Protein AF-A0A3D0EU61-F1 (afdb_monomer)

Radius of gyration: 17.61 Å; Cα contacts (8 Å, |Δi|>4): 370; chains: 1; bounding box: 43×47×41 Å

pLDDT: mean 90.61, std 9.92, range [40.59, 98.5]

Secondary structure (DSSP, 8-state):
-HHHHHHHHHHHHHHHHHHHHHHHTT-GGGTTTGGGGGT------SS-EEEEE--SHHHHHHHHHHHHHHHHH-TT-EEEEEESSHHHHHHGGG---TTEEEEEPPPSSHHHHHHHHHHH-EEEEEEESS---HHHHHHHHHTT--EEEEEE---HHHHHHHHHTHHHHHHHHTT-SEEEESSHHHHHHHHHTT--SEEE---GGG-PPPPTTTTT--

Solvent-accessible surface area (backbone atoms only — not comparable to full-atom values): 11458 Å² total; per-residue (Å²): 106,67,67,59,54,46,54,50,40,61,68,45,42,63,57,52,51,50,51,36,55,59,49,23,75,82,42,59,65,51,59,54,71,52,51,19,36,54,18,53,66,90,58,78,85,86,44,52,19,44,30,37,38,27,63,42,52,70,48,47,62,46,40,48,63,55,51,54,49,45,54,72,76,41,75,74,45,28,40,38,38,28,18,78,42,57,67,24,52,58,57,52,60,75,60,73,52,91,52,51,44,79,49,48,49,35,50,68,34,69,69,18,40,53,42,28,47,72,58,52,51,44,70,29,39,38,34,50,33,72,78,88,49,58,43,51,31,53,46,29,47,74,69,70,23,46,26,34,32,37,50,19,56,53,53,73,69,56,46,54,56,41,55,76,43,39,72,51,36,26,59,28,38,58,41,44,68,29,30,30,13,34,37,70,68,20,40,54,47,39,43,75,45,38,45,54,64,71,44,72,72,39,59,61,76,70,69,62,76,76,48,77,71,53,67,70,69,110

Nearest PDB structures (foldseek):
  2xci-assembly1_A  TM=8.259E-01  e=5.151E-10  Aquifex aeolicus
  1v4v-assembly1_B  TM=7.331E-01  e=7.190E-05  Thermus thermophilus
  7vyy-assembly1_A  TM=6.502E-01  e=1.937E-03  Streptomyces kasugaensis
  9c0q-assembly1_A  TM=4.855E-01  e=7.254E-04  Methanosarcina thermophila
  2z95-assembly1_D  TM=4.448E-01  e=1.845E-02  Aquifex aeolicus VF5

Sequence (218 aa):
MFFLYQILGWILLPIAILRVFVRSRTEPSYRNNLSERFGLLKSKKDKPVIWLHAVSVGEMLACQQLVEHLESRFKEFNILITCTTPGGRETAKQFTSPRVSVAYLPFDINLFISTFIRRTKPVCLLVMETEIWPTLYAKCSKYEVPIFMLNARLSEKSMRGYLKLKGLSQQTIGCVSGILAQTENDAARLRRIGGKDILVTGNLKFDRRATSKQLKLG

Structure (mmCIF, N/CA/C/O backbone):
data_AF-A0A3D0EU61-F1
#
_entry.id   AF-A0A3D0EU61-F1
#
loop_
_atom_site.group_PDB
_atom_site.id
_atom_site.type_symbol
_atom_site.label_atom_id
_atom_site.label_alt_id
_atom_site.label_comp_id
_atom_site.label_asym_id
_atom_site.label_entity_id
_atom_site.label_seq_id
_atom_site.pdbx_PDB_ins_code
_atom_site.Cartn_x
_atom_site.Cartn_y
_atom_site.Cartn_z
_atom_site.occupancy
_atom_site.B_iso_or_equiv
_atom_site.auth_seq_id
_atom_site.auth_comp_id
_atom_site.auth_asym_id
_atom_site.auth_atom_id
_atom_site.pdbx_PDB_model_num
ATOM 1 N N . MET A 1 1 ? 13.263 -15.984 -7.920 1.00 86.88 1 MET A N 1
ATOM 2 C CA . MET A 1 1 ? 13.135 -14.504 -7.991 1.00 86.88 1 MET A CA 1
ATOM 3 C C . MET A 1 1 ? 12.656 -13.890 -6.677 1.00 86.88 1 MET A C 1
ATOM 5 O O . MET A 1 1 ? 13.341 -13.011 -6.177 1.00 86.88 1 MET A O 1
ATOM 9 N N . PHE A 1 2 ? 11.556 -14.361 -6.073 1.00 91.62 2 PHE A N 1
ATOM 10 C CA . PHE A 1 2 ? 11.064 -13.823 -4.791 1.00 91.62 2 PHE A CA 1
ATOM 11 C C . PHE A 1 2 ? 12.091 -13.898 -3.640 1.00 91.62 2 PHE A C 1
ATOM 13 O O . PHE A 1 2 ? 12.248 -12.940 -2.892 1.00 91.62 2 PHE A O 1
ATOM 20 N N . PHE A 1 3 ? 12.853 -14.993 -3.530 1.00 93.94 3 PHE A N 1
ATOM 21 C CA . PHE A 1 3 ? 13.928 -15.113 -2.533 1.00 93.94 3 PHE A CA 1
ATOM 22 C C . PHE A 1 3 ? 15.029 -14.047 -2.702 1.00 93.94 3 PHE A C 1
ATOM 24 O O . PHE A 1 3 ? 15.398 -13.385 -1.738 1.00 93.94 3 PHE A O 1
ATOM 31 N N . LEU A 1 4 ? 15.489 -13.813 -3.938 1.00 94.56 4 LEU A N 1
ATOM 32 C CA . LEU A 1 4 ? 16.464 -12.757 -4.246 1.00 94.56 4 LEU A CA 1
ATOM 33 C C . LEU A 1 4 ? 15.912 -11.361 -3.933 1.00 94.56 4 LEU A C 1
ATOM 35 O O . LEU A 1 4 ? 16.633 -10.527 -3.395 1.00 94.56 4 LEU A O 1
ATOM 39 N N . TYR A 1 5 ? 14.624 -11.127 -4.212 1.00 95.06 5 TYR A N 1
ATOM 40 C CA . TYR A 1 5 ? 13.938 -9.894 -3.826 1.00 95.06 5 TYR A CA 1
ATOM 41 C C . TYR A 1 5 ? 13.996 -9.670 -2.302 1.00 95.06 5 TYR A C 1
ATOM 43 O O . TYR A 1 5 ? 14.296 -8.563 -1.863 1.00 95.06 5 TYR A O 1
ATOM 51 N N . GLN A 1 6 ? 13.797 -10.717 -1.487 1.00 96.31 6 GLN A N 1
ATOM 52 C CA . GLN A 1 6 ? 13.910 -10.614 -0.023 1.00 96.31 6 GLN A CA 1
ATOM 53 C C . GLN A 1 6 ? 15.338 -10.321 0.447 1.00 96.31 6 GLN A C 1
ATOM 55 O O . GLN A 1 6 ? 15.518 -9.488 1.333 1.00 96.31 6 GLN A O 1
ATOM 60 N N . ILE A 1 7 ? 16.347 -10.983 -0.132 1.00 96.56 7 ILE A N 1
ATOM 61 C CA . ILE A 1 7 ? 17.757 -10.705 0.188 1.00 96.56 7 ILE A CA 1
ATOM 62 C C . ILE A 1 7 ? 18.077 -9.241 -0.117 1.00 96.56 7 ILE A C 1
ATOM 64 O O . ILE A 1 7 ? 18.620 -8.539 0.734 1.00 96.56 7 ILE A O 1
ATOM 68 N N . LEU A 1 8 ? 17.680 -8.760 -1.298 1.00 96.19 8 LEU A N 1
ATOM 69 C CA . LEU A 1 8 ? 17.871 -7.366 -1.682 1.00 96.19 8 LEU A CA 1
ATOM 70 C C . LEU A 1 8 ? 17.161 -6.413 -0.711 1.00 96.19 8 LEU A C 1
ATOM 72 O O . LEU A 1 8 ? 17.742 -5.405 -0.322 1.00 96.19 8 LEU A O 1
ATOM 76 N N . GLY A 1 9 ? 15.947 -6.747 -0.267 1.00 95.44 9 GLY A N 1
ATOM 77 C CA . GLY A 1 9 ? 15.227 -5.984 0.753 1.00 95.44 9 GLY A CA 1
ATOM 78 C C . GLY A 1 9 ? 16.028 -5.820 2.048 1.00 95.44 9 GLY A C 1
ATOM 79 O O . GLY A 1 9 ? 16.149 -4.706 2.553 1.00 95.44 9 GLY A O 1
ATOM 80 N N . TRP A 1 10 ? 16.641 -6.896 2.551 1.00 96.94 10 TRP A N 1
ATOM 81 C CA . TRP A 1 10 ? 17.498 -6.841 3.741 1.00 96.94 10 TRP A CA 1
ATOM 82 C C . TRP A 1 10 ? 18.785 -6.041 3.525 1.00 96.94 10 TRP A C 1
ATOM 84 O O . TRP A 1 10 ? 19.165 -5.273 4.404 1.00 96.94 10 TRP A O 1
ATOM 94 N N . ILE A 1 11 ? 19.422 -6.161 2.357 1.00 97.25 11 ILE A N 1
ATOM 95 C CA . ILE A 1 11 ? 20.622 -5.381 2.007 1.00 97.25 11 ILE A CA 1
ATOM 96 C C . ILE A 1 11 ? 20.298 -3.883 1.910 1.00 97.25 11 ILE A C 1
ATOM 98 O O . ILE A 1 11 ? 21.080 -3.043 2.352 1.00 97.25 11 ILE A O 1
ATOM 102 N N . LEU A 1 12 ? 19.136 -3.528 1.355 1.00 96.25 12 LEU A N 1
ATOM 103 C CA . LEU A 1 12 ? 18.706 -2.137 1.196 1.00 96.25 12 LEU A CA 1
ATOM 104 C C . LEU A 1 12 ? 18.122 -1.530 2.479 1.00 96.25 12 LEU A C 1
ATOM 106 O O . LEU A 1 12 ? 18.009 -0.306 2.572 1.00 96.25 12 LEU A O 1
ATOM 110 N N . LEU A 1 13 ? 17.763 -2.342 3.476 1.00 96.00 13 LEU A N 1
ATOM 111 C CA . LEU A 1 13 ? 17.135 -1.872 4.710 1.00 96.00 13 LEU A CA 1
ATOM 112 C C . LEU A 1 13 ? 18.013 -0.873 5.496 1.00 96.00 13 LEU A C 1
ATOM 114 O O . LEU A 1 13 ? 17.496 0.198 5.824 1.00 96.00 13 LEU A O 1
ATOM 118 N N . PRO A 1 14 ? 19.317 -1.121 5.755 1.00 95.56 14 PRO A N 1
ATOM 119 C CA . PRO A 1 14 ? 20.193 -0.134 6.391 1.00 95.56 14 PRO A CA 1
ATOM 120 C C . PRO A 1 14 ? 20.247 1.196 5.633 1.00 95.56 14 PRO A C 1
ATOM 122 O O . PRO A 1 14 ? 20.203 2.259 6.247 1.00 95.56 14 PRO A O 1
ATOM 125 N N . ILE A 1 15 ? 20.268 1.148 4.296 1.00 95.38 15 ILE A N 1
ATOM 126 C CA . ILE A 1 15 ? 20.278 2.342 3.438 1.00 95.38 15 ILE A CA 1
ATOM 127 C C . ILE A 1 15 ? 18.953 3.102 3.569 1.00 95.38 15 ILE A C 1
ATOM 129 O O . ILE A 1 15 ? 18.947 4.328 3.694 1.00 95.38 15 ILE A O 1
ATOM 133 N N . ALA A 1 16 ? 17.821 2.395 3.575 1.00 92.81 16 ALA A N 1
ATOM 134 C CA . ALA A 1 16 ? 16.504 2.995 3.757 1.00 92.81 16 ALA A CA 1
ATOM 135 C C . ALA A 1 16 ? 16.373 3.669 5.133 1.00 92.81 16 ALA A C 1
ATOM 137 O O . ALA A 1 16 ? 15.898 4.802 5.221 1.00 92.81 16 ALA A O 1
ATOM 138 N N . ILE A 1 17 ? 16.847 3.008 6.193 1.00 93.00 17 ILE A N 1
ATOM 139 C CA . ILE A 1 17 ? 16.879 3.546 7.557 1.00 93.00 17 ILE A CA 1
ATOM 140 C C . ILE A 1 17 ? 17.781 4.784 7.623 1.00 93.00 17 ILE A C 1
ATOM 142 O O . ILE A 1 17 ? 17.351 5.829 8.111 1.00 93.00 17 ILE A O 1
ATOM 146 N N . LEU A 1 18 ? 18.996 4.711 7.071 1.00 93.38 18 LEU A N 1
ATOM 147 C CA . LEU A 1 18 ? 19.918 5.844 7.012 1.00 93.38 18 LEU A CA 1
ATOM 148 C C . LEU A 1 18 ? 19.287 7.031 6.279 1.00 93.38 18 LEU A C 1
ATOM 150 O O . LEU A 1 18 ? 19.341 8.156 6.767 1.00 93.38 18 LEU A O 1
ATOM 154 N N . ARG A 1 19 ? 18.623 6.792 5.144 1.00 91.44 19 ARG A N 1
ATOM 155 C CA . ARG A 1 19 ? 17.921 7.836 4.389 1.00 91.44 19 ARG A CA 1
ATOM 156 C C . ARG A 1 19 ? 16.821 8.500 5.214 1.00 91.44 19 ARG A C 1
ATOM 158 O O . ARG A 1 19 ? 16.688 9.721 5.148 1.00 91.44 19 ARG A O 1
ATOM 165 N N . VAL A 1 20 ? 16.053 7.727 5.984 1.00 89.12 20 VAL A N 1
ATOM 166 C CA . VAL A 1 20 ? 15.044 8.260 6.912 1.00 89.12 20 VAL A CA 1
ATOM 167 C C . VAL A 1 20 ? 15.703 9.144 7.973 1.00 89.12 20 VAL A C 1
ATOM 169 O O . VAL A 1 20 ? 15.242 10.262 8.188 1.00 89.12 20 VAL A O 1
ATOM 172 N N . PHE A 1 21 ? 16.811 8.708 8.578 1.00 90.50 21 PHE A N 1
ATOM 173 C CA . PHE A 1 21 ? 17.536 9.511 9.567 1.00 90.50 21 PHE A CA 1
ATOM 174 C C . PHE A 1 21 ? 18.134 10.791 8.974 1.00 90.50 21 PHE A C 1
ATOM 176 O O . PHE A 1 21 ? 17.975 11.862 9.557 1.00 90.50 21 PHE A O 1
ATOM 183 N N . VAL A 1 22 ? 18.759 10.718 7.797 1.00 91.00 22 VAL A N 1
ATOM 184 C CA . VAL A 1 22 ? 19.315 11.891 7.104 1.00 91.00 22 VAL A CA 1
ATOM 185 C C . VAL A 1 22 ? 18.208 12.889 6.771 1.00 91.00 22 VAL A C 1
ATOM 187 O O . VAL A 1 22 ? 18.337 14.067 7.091 1.00 91.00 22 VAL A O 1
ATOM 190 N N . ARG A 1 23 ? 17.084 12.427 6.205 1.00 88.81 23 ARG A N 1
ATOM 191 C CA . ARG A 1 23 ? 15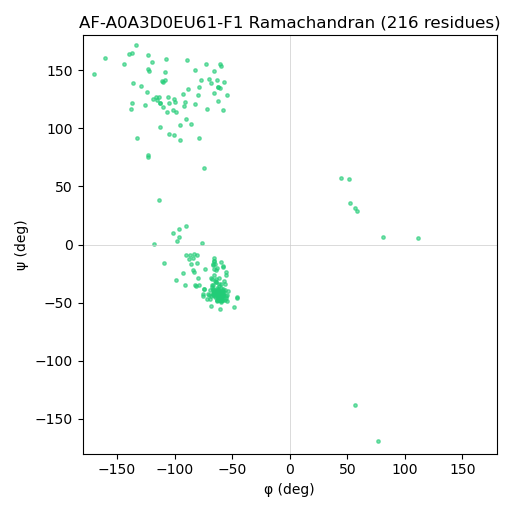.921 13.285 5.919 1.00 88.81 23 ARG A CA 1
ATOM 192 C C . ARG A 1 23 ? 15.295 13.858 7.186 1.00 88.81 23 ARG A C 1
ATOM 194 O O . ARG A 1 23 ? 14.850 14.999 7.169 1.00 88.81 23 ARG A O 1
ATOM 201 N N . SER A 1 24 ? 15.331 13.123 8.298 1.00 89.56 24 SER A N 1
ATOM 202 C CA . SER A 1 24 ? 14.799 13.605 9.576 1.00 89.56 24 SER A CA 1
ATOM 203 C C . SER A 1 24 ? 15.549 14.806 10.159 1.00 89.56 24 SER A C 1
ATOM 205 O O . SER A 1 24 ? 15.000 15.486 11.021 1.00 89.56 24 SER A O 1
ATOM 207 N N . ARG A 1 25 ? 16.771 15.095 9.677 1.00 89.06 25 ARG A N 1
ATOM 208 C CA . ARG A 1 25 ? 17.521 16.301 10.056 1.00 89.06 25 ARG A CA 1
ATOM 209 C C . ARG A 1 25 ? 16.869 17.579 9.531 1.00 89.06 25 ARG A C 1
ATOM 211 O O . ARG A 1 25 ? 16.922 18.591 10.214 1.00 89.06 25 ARG A O 1
ATOM 218 N N . THR A 1 26 ? 16.260 17.528 8.345 1.00 86.69 26 THR A N 1
ATOM 219 C CA . THR A 1 26 ? 15.565 18.678 7.742 1.00 86.69 26 THR A CA 1
ATOM 220 C C . THR A 1 26 ? 14.057 18.613 7.951 1.00 86.69 26 THR A C 1
ATOM 222 O O . THR A 1 26 ? 13.410 19.646 8.062 1.00 86.69 26 THR A O 1
ATOM 225 N N . GLU A 1 27 ? 13.482 17.411 8.023 1.00 86.12 27 GLU A N 1
ATOM 226 C CA . GLU A 1 27 ? 12.046 17.205 8.197 1.00 86.12 27 GLU A CA 1
ATOM 227 C C . GLU A 1 27 ? 11.783 16.163 9.307 1.00 86.12 27 GLU A C 1
ATOM 229 O O . GLU A 1 27 ? 11.725 14.957 9.041 1.00 86.12 27 GLU A O 1
ATOM 234 N N . PRO A 1 28 ? 11.620 16.595 10.575 1.00 86.12 28 PRO A N 1
ATOM 235 C CA . PRO A 1 28 ? 11.506 15.696 11.730 1.00 86.12 28 PRO A CA 1
ATOM 236 C C . PRO A 1 28 ? 10.352 14.682 11.658 1.00 86.12 28 PRO A C 1
ATOM 238 O O . PRO A 1 28 ? 10.381 13.662 12.346 1.00 86.12 28 PRO A O 1
ATOM 241 N N . SER A 1 29 ? 9.354 14.917 10.804 1.00 85.94 29 SER A N 1
ATOM 242 C CA . SER A 1 29 ? 8.238 14.002 10.533 1.00 85.94 29 SER A CA 1
ATOM 243 C C . SER A 1 29 ? 8.692 12.600 10.082 1.00 85.94 29 SER A C 1
ATOM 245 O O . SER A 1 29 ? 7.988 11.620 10.333 1.00 85.94 29 SER A O 1
ATOM 247 N N . TYR A 1 30 ? 9.882 12.480 9.474 1.00 83.12 30 TYR A N 1
ATOM 248 C CA . TYR A 1 30 ? 10.438 11.212 8.988 1.00 83.12 30 TYR A CA 1
ATOM 249 C C . TYR A 1 30 ? 10.783 10.220 10.102 1.00 83.12 30 TYR A C 1
ATOM 251 O O . TYR A 1 30 ? 10.632 9.014 9.901 1.00 83.12 30 TYR A O 1
ATOM 259 N N . ARG A 1 31 ? 11.249 10.702 11.263 1.00 84.25 31 ARG A N 1
ATOM 260 C CA . ARG A 1 31 ? 11.599 9.836 12.407 1.00 84.25 31 ARG A CA 1
ATOM 261 C C . ARG A 1 31 ? 10.398 9.513 13.297 1.00 84.25 31 ARG A C 1
ATOM 263 O O . ARG A 1 31 ? 10.451 8.565 14.078 1.00 84.25 31 ARG A O 1
ATOM 270 N N . ASN A 1 32 ? 9.311 10.270 13.171 1.00 87.12 32 ASN A N 1
ATOM 271 C CA . ASN A 1 32 ? 8.086 10.013 13.917 1.00 87.12 32 ASN A CA 1
ATOM 272 C C . ASN A 1 32 ? 7.440 8.714 13.422 1.00 87.12 32 ASN A C 1
ATOM 274 O O . ASN A 1 32 ? 7.376 8.463 12.220 1.00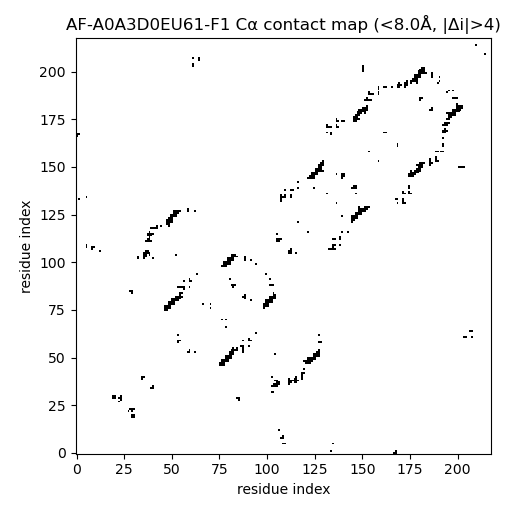 87.12 32 ASN A O 1
ATOM 278 N N . ASN A 1 33 ? 6.925 7.899 14.346 1.00 89.25 33 ASN A N 1
ATOM 279 C CA . ASN A 1 33 ? 6.232 6.642 14.035 1.00 89.25 33 ASN A CA 1
ATOM 280 C C . ASN A 1 33 ? 7.078 5.631 13.233 1.00 89.25 33 ASN A C 1
ATOM 282 O O . ASN A 1 33 ? 6.547 4.809 12.486 1.00 89.25 33 ASN A O 1
ATOM 286 N N . LEU A 1 34 ? 8.405 5.669 13.397 1.00 91.62 34 LEU A N 1
ATOM 287 C CA . LEU A 1 34 ? 9.335 4.784 12.694 1.00 91.62 34 LEU A CA 1
ATOM 288 C C . LEU A 1 34 ? 9.035 3.295 12.941 1.00 91.62 34 LEU A C 1
ATOM 290 O O . LEU A 1 34 ? 9.216 2.475 12.044 1.00 91.62 34 LEU A O 1
ATOM 294 N N . SER A 1 35 ? 8.513 2.954 14.124 1.00 94.56 35 SER A N 1
ATOM 295 C CA . SER A 1 35 ? 8.126 1.587 14.492 1.00 94.56 35 SER A CA 1
ATOM 296 C C . SER A 1 35 ? 7.112 0.974 13.517 1.00 94.56 35 SER A C 1
ATOM 298 O O . SER A 1 35 ? 7.179 -0.218 13.220 1.00 94.56 35 SER A O 1
ATOM 300 N N . GLU A 1 36 ? 6.212 1.781 12.952 1.00 95.19 36 GLU A N 1
ATOM 301 C CA . GLU A 1 36 ? 5.195 1.318 12.003 1.00 95.19 36 GLU A CA 1
ATOM 302 C C . GLU A 1 36 ? 5.827 0.772 10.716 1.00 95.19 36 GLU A C 1
ATOM 304 O O . GLU A 1 36 ? 5.347 -0.222 10.172 1.00 95.19 36 GLU A O 1
ATOM 309 N N . ARG A 1 37 ? 6.973 1.332 10.292 1.00 95.19 37 ARG A N 1
ATOM 310 C CA . ARG A 1 37 ? 7.742 0.851 9.128 1.00 95.19 37 ARG A CA 1
ATOM 311 C C . ARG A 1 37 ? 8.334 -0.549 9.336 1.00 95.19 37 ARG A C 1
ATOM 313 O O . ARG A 1 37 ? 8.721 -1.204 8.374 1.00 95.19 37 ARG A O 1
ATOM 320 N N . PHE A 1 38 ? 8.358 -1.033 10.574 1.00 96.56 38 PHE A N 1
ATOM 321 C CA . PHE A 1 38 ? 8.737 -2.400 10.939 1.00 96.56 38 PHE A CA 1
ATOM 322 C C . PHE A 1 38 ? 7.519 -3.293 11.233 1.00 96.56 38 PHE A C 1
ATOM 324 O O . PHE A 1 38 ? 7.655 -4.405 11.740 1.00 96.56 38 PHE A O 1
ATOM 331 N N . GLY A 1 39 ? 6.309 -2.815 10.929 1.00 95.31 39 GLY A N 1
ATOM 332 C CA . GLY A 1 39 ? 5.054 -3.501 11.228 1.00 95.31 39 GLY A CA 1
ATOM 333 C C . GLY A 1 39 ? 4.577 -3.329 12.669 1.00 95.31 39 GLY A C 1
ATOM 334 O O . GLY A 1 39 ? 3.604 -3.963 13.074 1.00 95.31 39 GLY A O 1
ATOM 335 N N . LEU A 1 40 ? 5.242 -2.485 13.464 1.00 94.19 40 LEU A N 1
ATOM 336 C CA . LEU A 1 40 ? 4.928 -2.272 14.873 1.00 94.19 40 LEU A CA 1
ATOM 337 C C . LEU A 1 40 ? 4.018 -1.052 15.030 1.00 94.19 40 LEU A C 1
ATOM 339 O O . LEU A 1 40 ? 4.479 0.072 15.236 1.00 94.19 40 LEU A O 1
ATOM 343 N N . LEU A 1 41 ? 2.712 -1.302 14.973 1.00 89.62 41 LEU A N 1
ATOM 344 C CA . LEU A 1 41 ? 1.677 -0.325 15.303 1.00 89.62 41 LEU A CA 1
ATOM 345 C C . LEU A 1 41 ? 0.799 -0.786 16.469 1.00 89.62 41 LEU A C 1
ATOM 347 O O . LEU A 1 41 ? 0.694 -1.987 16.754 1.00 89.62 41 LEU A O 1
ATOM 351 N N . LYS A 1 42 ? 0.180 0.191 17.137 1.00 80.12 42 LYS A N 1
ATOM 352 C CA . LYS A 1 42 ? -0.901 -0.021 18.103 1.00 80.12 42 LYS A CA 1
ATOM 353 C C . LYS A 1 42 ? -2.212 -0.084 17.316 1.00 80.12 42 LYS A C 1
ATOM 355 O O . LYS A 1 42 ? -2.688 0.938 16.840 1.00 80.12 42 LYS A O 1
ATOM 360 N N . SER A 1 43 ? -2.756 -1.284 17.135 1.00 71.69 43 SER A N 1
ATOM 361 C CA . SER A 1 43 ? -4.061 -1.468 16.493 1.00 71.69 43 SER A CA 1
ATOM 362 C C . SER A 1 43 ? -5.170 -1.388 17.543 1.00 71.69 43 SER A C 1
ATOM 364 O O . SER A 1 43 ? -5.053 -2.001 18.610 1.00 71.69 43 SER A O 1
ATOM 366 N N . LYS A 1 44 ? -6.236 -0.636 17.244 1.00 70.94 44 LYS A N 1
ATOM 367 C CA . LYS A 1 44 ? -7.494 -0.732 17.986 1.00 70.94 44 LYS A CA 1
ATOM 368 C C . LYS A 1 44 ? -8.141 -2.068 17.605 1.00 70.94 44 LYS A C 1
ATOM 370 O O . LYS A 1 44 ? -8.412 -2.308 16.433 1.00 70.94 44 LYS A O 1
ATOM 375 N N . LYS A 1 45 ? -8.299 -2.963 18.582 1.00 68.38 45 LYS A N 1
ATOM 376 C CA . LYS A 1 45 ? -8.809 -4.335 18.381 1.00 68.38 45 LYS A CA 1
ATOM 377 C C . LYS A 1 45 ? -10.334 -4.437 18.503 1.00 68.38 45 LYS A C 1
ATOM 379 O O . LYS A 1 45 ? -10.855 -5.523 18.722 1.00 68.38 45 LYS A O 1
ATOM 384 N N . ASP A 1 46 ? -11.032 -3.314 18.441 1.00 80.00 46 ASP A N 1
ATOM 385 C CA . ASP A 1 46 ? -12.468 -3.217 18.686 1.00 80.00 46 ASP A CA 1
ATOM 386 C C . ASP A 1 46 ? -13.311 -3.659 17.484 1.00 80.00 46 ASP A C 1
ATOM 388 O O . ASP A 1 46 ? -14.415 -4.161 17.678 1.00 80.00 46 ASP A O 1
ATOM 392 N N . LYS A 1 47 ? -12.798 -3.517 16.254 1.00 87.12 47 LYS A N 1
ATOM 393 C CA . LYS A 1 47 ? -13.500 -3.904 15.020 1.00 87.12 47 LYS A CA 1
ATOM 394 C C . LYS A 1 47 ? -12.550 -4.477 13.961 1.00 87.12 47 LYS A C 1
ATOM 396 O O . LYS A 1 47 ? -11.367 -4.124 13.964 1.00 87.12 47 LYS A O 1
ATOM 401 N N . PRO A 1 48 ? -13.045 -5.316 13.028 1.00 91.81 48 PRO A N 1
ATOM 402 C CA . PRO A 1 48 ? -12.278 -5.721 11.854 1.00 91.81 48 PRO A CA 1
ATOM 403 C C . PRO A 1 48 ? -11.881 -4.507 11.001 1.00 91.81 48 PRO A C 1
ATOM 405 O O . PRO A 1 48 ? -12.552 -3.472 11.018 1.00 91.81 48 PRO A O 1
ATOM 408 N N . VAL A 1 49 ? -10.779 -4.625 10.259 1.00 95.50 49 VAL A N 1
ATOM 409 C CA . VAL A 1 49 ? -10.138 -3.482 9.593 1.00 95.50 49 VAL A CA 1
ATOM 410 C C . VAL A 1 49 ? -10.194 -3.619 8.075 1.00 95.50 49 VAL A C 1
ATOM 412 O O . VAL A 1 49 ? -9.670 -4.580 7.519 1.00 95.50 49 VAL A O 1
ATOM 415 N N . ILE A 1 50 ? -10.754 -2.624 7.392 1.00 97.25 50 ILE A N 1
ATOM 416 C CA . ILE A 1 50 ? -10.535 -2.417 5.956 1.00 97.25 50 ILE A CA 1
ATOM 417 C C . ILE A 1 50 ? -9.216 -1.664 5.803 1.00 97.25 50 ILE A C 1
ATOM 419 O O . ILE A 1 50 ? -9.046 -0.571 6.348 1.00 97.25 50 ILE A O 1
ATOM 423 N N . TRP A 1 51 ? -8.261 -2.249 5.086 1.00 97.38 51 TRP A N 1
ATOM 424 C CA . TRP A 1 51 ? -6.952 -1.642 4.889 1.00 97.38 51 TRP A CA 1
ATOM 425 C C . TRP A 1 51 ? -6.885 -0.948 3.531 1.00 97.38 51 TRP A C 1
ATOM 427 O O . TRP A 1 51 ? -6.921 -1.606 2.503 1.00 97.38 51 TRP A O 1
ATOM 437 N N . LEU A 1 52 ? -6.752 0.376 3.525 1.00 96.75 52 LEU A N 1
ATOM 438 C CA . LEU A 1 52 ? -6.577 1.194 2.328 1.00 96.75 52 LEU A CA 1
ATOM 439 C C . LEU A 1 52 ? -5.129 1.681 2.215 1.00 96.75 52 LEU A C 1
ATOM 441 O O . LEU A 1 52 ? -4.596 2.294 3.136 1.00 96.75 52 LEU A O 1
ATOM 445 N N . HIS A 1 53 ? -4.483 1.441 1.082 1.00 96.56 53 HIS A N 1
ATOM 446 C CA . HIS A 1 53 ? -3.124 1.890 0.814 1.00 96.56 53 HIS A CA 1
ATOM 447 C C . HIS A 1 53 ? -3.098 2.953 -0.288 1.00 96.56 53 HIS A C 1
ATOM 449 O O . HIS A 1 53 ? -3.523 2.693 -1.412 1.00 96.56 53 HIS A O 1
ATOM 455 N N . ALA A 1 54 ? -2.560 4.132 0.042 1.00 92.56 54 ALA A N 1
ATOM 456 C CA . ALA A 1 54 ? -2.365 5.257 -0.868 1.00 92.56 54 ALA A CA 1
ATOM 457 C C . ALA A 1 54 ? -0.975 5.879 -0.646 1.00 92.56 54 ALA A C 1
ATOM 459 O O . ALA A 1 54 ? -0.622 6.296 0.462 1.00 92.56 54 ALA A O 1
ATOM 460 N N . VAL A 1 55 ? -0.163 5.925 -1.696 1.00 83.50 55 VAL A N 1
ATOM 461 C CA . VAL A 1 55 ? 1.259 6.291 -1.662 1.00 83.50 55 VAL A CA 1
ATOM 462 C C . VAL A 1 55 ? 1.470 7.786 -1.876 1.00 83.50 55 VAL A C 1
ATOM 464 O O . VAL A 1 55 ? 2.370 8.370 -1.260 1.00 83.50 55 VAL A O 1
ATOM 467 N N . SER A 1 56 ? 0.642 8.424 -2.705 1.00 80.56 56 SER A N 1
ATOM 468 C CA . SER A 1 56 ? 0.775 9.844 -3.043 1.00 80.56 56 SER A CA 1
ATOM 469 C C . SER A 1 56 ? -0.288 10.740 -2.397 1.00 80.56 56 SER A C 1
ATOM 471 O O . SER A 1 56 ? -1.372 10.297 -2.024 1.00 80.56 56 SER A O 1
ATOM 473 N N . VAL A 1 57 ? 0.003 12.045 -2.305 1.00 81.50 57 VAL A N 1
ATOM 474 C CA . VAL A 1 57 ? -0.978 13.070 -1.888 1.00 81.50 57 VAL A CA 1
ATOM 475 C C . VAL A 1 57 ? -2.204 13.051 -2.806 1.00 81.50 57 VAL A C 1
ATOM 477 O O . VAL A 1 57 ? -3.337 13.125 -2.340 1.00 81.50 57 VAL A O 1
ATOM 480 N N . GLY A 1 58 ? -1.988 12.899 -4.117 1.00 81.06 58 GLY A N 1
ATOM 481 C CA . GLY A 1 58 ? -3.069 12.830 -5.100 1.00 81.06 58 GLY A CA 1
ATOM 482 C C . GLY A 1 58 ? -3.976 11.612 -4.906 1.00 81.06 58 GLY A C 1
ATOM 483 O O . GLY A 1 58 ? -5.196 11.747 -4.994 1.00 81.06 58 GLY A O 1
ATOM 484 N N . GLU A 1 59 ? -3.401 10.446 -4.604 1.00 85.81 59 GLU A N 1
ATOM 485 C CA . GLU A 1 59 ? -4.162 9.241 -4.247 1.00 85.81 59 GLU A CA 1
ATOM 486 C C . GLU A 1 59 ? -4.904 9.410 -2.926 1.00 85.81 59 GLU A C 1
ATOM 488 O O . GLU A 1 59 ? -6.072 9.049 -2.843 1.00 85.81 59 GLU A O 1
ATOM 493 N N . MET A 1 60 ? -4.263 10.002 -1.916 1.00 87.44 60 MET A N 1
ATOM 494 C CA . MET A 1 60 ? -4.879 10.231 -0.610 1.00 87.44 60 MET A CA 1
ATOM 495 C C . MET A 1 60 ? -6.112 11.138 -0.715 1.00 87.44 60 MET A C 1
ATOM 497 O O . MET A 1 60 ? -7.141 10.871 -0.101 1.00 87.44 60 MET A O 1
ATOM 501 N N . LEU A 1 61 ? -6.042 12.179 -1.549 1.00 83.88 61 LEU A N 1
ATOM 502 C CA . LEU A 1 61 ? -7.192 13.031 -1.857 1.00 83.88 61 LEU A CA 1
ATOM 503 C C . LEU A 1 61 ? -8.278 12.276 -2.638 1.00 83.88 61 LEU A C 1
ATOM 505 O O . LEU A 1 61 ? -9.460 12.486 -2.393 1.00 83.88 61 LEU A O 1
ATOM 509 N N . ALA A 1 62 ? -7.903 11.398 -3.573 1.00 82.75 62 ALA A N 1
ATOM 510 C CA . ALA A 1 62 ? -8.868 10.566 -4.300 1.00 82.75 62 ALA A CA 1
ATOM 511 C C . ALA A 1 62 ? -9.549 9.527 -3.390 1.00 82.75 62 ALA A C 1
ATOM 513 O O . ALA A 1 62 ? -10.708 9.185 -3.601 1.00 82.75 62 ALA A O 1
ATOM 514 N N . CYS A 1 63 ? -8.861 9.069 -2.342 1.00 86.69 63 CYS A N 1
ATOM 515 C CA . CYS A 1 63 ? -9.426 8.169 -1.343 1.00 86.69 63 CYS A CA 1
ATOM 516 C C . CYS A 1 63 ? -10.526 8.810 -0.510 1.00 86.69 63 CYS A C 1
ATOM 518 O O . CYS A 1 63 ? -11.256 8.075 0.145 1.00 86.69 63 CYS A O 1
ATOM 520 N N . GLN A 1 64 ? -10.644 10.140 -0.472 1.00 87.12 64 GLN A N 1
ATOM 521 C CA . GLN A 1 64 ? -11.483 10.764 0.539 1.00 87.12 64 GLN A CA 1
ATOM 522 C C . GLN A 1 64 ? -12.946 10.352 0.440 1.00 87.12 64 GLN A C 1
ATOM 524 O O . GLN A 1 64 ? -13.536 9.899 1.418 1.00 87.12 64 GLN A O 1
ATOM 529 N N . GLN A 1 65 ? -13.495 10.408 -0.765 1.00 85.31 65 GLN A N 1
ATOM 530 C CA . GLN A 1 65 ? -14.864 9.977 -1.001 1.00 85.31 65 GLN A CA 1
ATOM 531 C C . GLN A 1 65 ? -15.019 8.474 -0.810 1.00 85.31 65 GLN A C 1
ATOM 533 O O . GLN A 1 65 ? -16.034 8.035 -0.282 1.00 85.31 65 GLN A O 1
ATOM 538 N N . LEU A 1 66 ? -14.019 7.679 -1.197 1.00 90.12 66 LEU A N 1
ATOM 539 C CA . LEU A 1 66 ? -14.040 6.241 -0.953 1.00 90.12 66 LEU A CA 1
ATOM 540 C C . LEU A 1 66 ? -14.136 5.946 0.549 1.00 90.12 66 LEU A C 1
ATOM 542 O O . LEU A 1 66 ? -14.962 5.134 0.950 1.00 90.12 66 LEU A O 1
ATOM 546 N N . VAL A 1 67 ? -13.347 6.631 1.379 1.00 92.56 67 VAL A N 1
ATOM 547 C CA . VAL A 1 67 ? -13.391 6.498 2.841 1.00 92.56 67 VAL A CA 1
ATOM 548 C C . VAL A 1 67 ? -14.777 6.874 3.366 1.00 92.56 67 VAL A C 1
ATOM 550 O O . VAL A 1 67 ? -15.364 6.080 4.089 1.00 92.56 67 VAL A O 1
ATOM 553 N N . GLU A 1 68 ? -15.352 8.002 2.941 1.00 91.00 68 GLU A N 1
ATOM 554 C CA . GLU A 1 68 ? -16.709 8.420 3.339 1.00 91.00 68 GLU A CA 1
ATOM 555 C C . GLU A 1 68 ? -17.787 7.380 2.957 1.00 91.00 68 GLU A C 1
ATOM 557 O O . GLU A 1 68 ? -18.675 7.055 3.754 1.00 91.00 68 GLU A O 1
ATOM 562 N N . HIS A 1 69 ? -17.697 6.794 1.758 1.00 91.25 69 HIS A N 1
ATOM 563 C CA . HIS A 1 69 ? -18.618 5.743 1.315 1.00 91.25 69 HIS A CA 1
ATOM 564 C C . HIS A 1 69 ? -18.432 4.447 2.109 1.00 91.25 69 HIS A C 1
ATOM 566 O O . HIS A 1 69 ? -19.419 3.863 2.556 1.00 91.25 69 HIS A O 1
ATOM 572 N N . LEU A 1 70 ? -17.189 4.018 2.343 1.00 93.62 70 LEU A N 1
ATOM 573 C CA . LEU A 1 70 ? -16.898 2.849 3.173 1.00 93.62 70 LEU A CA 1
ATOM 574 C C . LEU A 1 70 ? -17.437 3.049 4.591 1.00 93.62 70 LEU A C 1
ATOM 576 O O . LEU A 1 70 ? -18.117 2.183 5.130 1.00 93.62 70 LEU A O 1
ATOM 580 N N . GLU A 1 71 ? -17.207 4.220 5.171 1.00 92.88 71 GLU A N 1
ATOM 581 C CA . GLU A 1 71 ? -17.677 4.566 6.502 1.00 92.88 71 GLU A CA 1
ATOM 582 C C . GLU A 1 71 ? -19.202 4.539 6.633 1.00 92.88 71 GLU A C 1
ATOM 584 O O . GLU A 1 71 ? -19.710 4.077 7.661 1.00 92.88 71 GLU A O 1
ATOM 589 N N . SER A 1 72 ? -19.924 5.041 5.629 1.00 92.44 72 SER A N 1
ATOM 590 C CA . SER A 1 72 ? -21.391 5.077 5.638 1.00 92.44 72 SER A CA 1
ATOM 591 C C . SER A 1 72 ? -22.019 3.701 5.397 1.00 92.44 72 SER A C 1
ATOM 593 O O . SER A 1 72 ? -23.014 3.364 6.047 1.00 92.44 72 SER A O 1
ATOM 595 N N . ARG A 1 73 ? -21.427 2.894 4.506 1.00 94.88 73 ARG A N 1
ATOM 596 C CA . ARG A 1 73 ? -21.947 1.583 4.095 1.00 94.88 73 ARG A CA 1
ATOM 597 C C . ARG A 1 73 ? -21.586 0.455 5.060 1.00 94.88 73 ARG A C 1
ATOM 599 O O . ARG A 1 73 ? -22.400 -0.450 5.231 1.00 94.88 73 ARG A O 1
ATOM 606 N N . PHE A 1 74 ? -20.398 0.522 5.659 1.00 94.06 74 PHE A N 1
ATOM 607 C CA . PHE A 1 74 ? -19.769 -0.536 6.452 1.00 94.06 74 PHE A CA 1
ATOM 608 C C . PHE A 1 74 ? -19.455 -0.015 7.868 1.00 94.06 74 PHE A C 1
ATOM 610 O O . PHE A 1 74 ? -18.333 0.369 8.208 1.00 94.06 74 PHE A O 1
ATOM 617 N N . LYS A 1 75 ? -20.490 0.064 8.713 1.00 91.88 75 LYS A N 1
ATOM 618 C CA . LYS A 1 75 ? -20.430 0.671 10.062 1.00 91.88 75 LYS A CA 1
ATOM 619 C C . LYS A 1 75 ? -19.691 -0.194 11.094 1.00 91.88 75 LYS A C 1
ATOM 621 O O . LYS A 1 75 ? -19.211 0.292 12.127 1.00 91.88 75 LYS A O 1
ATOM 626 N N . GLU A 1 76 ? -19.603 -1.480 10.807 1.00 92.94 76 GLU A N 1
ATOM 627 C CA . GLU A 1 76 ? -18.998 -2.531 11.611 1.00 92.94 76 GLU A CA 1
ATOM 628 C C . GLU A 1 76 ? -17.476 -2.628 11.441 1.00 92.94 76 GLU A C 1
ATOM 630 O O . GLU A 1 76 ? -16.828 -3.304 12.235 1.00 92.94 76 GLU A O 1
ATOM 635 N N . PHE A 1 77 ? -16.891 -1.891 10.490 1.00 94.06 77 PHE A N 1
ATOM 636 C CA . PHE A 1 77 ? -15.452 -1.894 10.228 1.00 94.06 77 PHE A CA 1
ATOM 637 C C . PHE A 1 77 ? -14.768 -0.595 10.665 1.00 94.06 77 PHE A C 1
ATOM 639 O O . PHE A 1 77 ? -15.339 0.501 10.609 1.00 94.06 77 PHE A O 1
ATOM 646 N N . ASN A 1 78 ? -13.508 -0.737 11.072 1.00 95.12 78 ASN A N 1
ATOM 647 C CA . ASN A 1 78 ? -12.541 0.354 11.134 1.00 95.12 78 ASN A CA 1
ATOM 648 C C . ASN A 1 78 ? -11.802 0.463 9.795 1.00 95.12 78 ASN A C 1
ATOM 650 O O . ASN A 1 78 ? -11.704 -0.510 9.046 1.00 95.12 78 ASN A O 1
ATOM 654 N N . ILE A 1 79 ? -11.228 1.632 9.515 1.00 95.31 79 ILE A N 1
ATOM 655 C CA . ILE A 1 79 ? -10.426 1.864 8.312 1.00 95.31 79 ILE A CA 1
ATOM 656 C C . ILE A 1 79 ? -8.989 2.168 8.735 1.00 95.31 79 ILE A C 1
ATOM 658 O O . ILE A 1 79 ? -8.729 3.046 9.560 1.00 95.31 79 ILE A O 1
ATOM 662 N N . LEU A 1 80 ? -8.039 1.434 8.166 1.00 95.62 80 LEU A N 1
ATOM 663 C CA . LEU A 1 80 ? -6.614 1.699 8.316 1.00 95.62 80 LEU A CA 1
ATOM 664 C C . LEU A 1 80 ? -6.062 2.203 6.994 1.00 95.62 80 LEU A C 1
ATOM 666 O O . LEU A 1 80 ? -6.053 1.471 6.010 1.00 95.62 80 LEU A O 1
ATOM 670 N N . ILE A 1 81 ? -5.556 3.428 6.995 1.00 95.50 81 ILE A N 1
ATOM 671 C CA . ILE A 1 81 ? -4.929 4.043 5.834 1.00 95.50 81 ILE A CA 1
ATOM 672 C C . ILE A 1 81 ? -3.412 3.955 5.983 1.00 95.50 81 ILE A C 1
ATOM 674 O O . ILE A 1 81 ? -2.852 4.423 6.978 1.00 95.50 81 ILE A O 1
ATOM 678 N N . THR A 1 82 ? -2.727 3.379 4.995 1.00 95.75 82 THR A N 1
ATOM 679 C CA . THR A 1 82 ? -1.261 3.377 4.944 1.00 95.75 82 THR A CA 1
ATOM 680 C C . THR A 1 82 ? -0.707 4.235 3.822 1.00 95.75 82 THR A C 1
ATOM 682 O O . THR A 1 82 ? -1.189 4.197 2.692 1.00 95.75 82 THR A O 1
ATOM 685 N N . CYS A 1 83 ? 0.385 4.933 4.119 1.00 94.00 83 CYS A N 1
ATOM 686 C CA . CYS A 1 83 ? 1.186 5.692 3.157 1.00 94.00 83 CYS A CA 1
ATOM 687 C C . CYS A 1 83 ? 2.681 5.405 3.352 1.00 94.00 83 CYS A C 1
ATOM 689 O O . CYS A 1 83 ? 3.07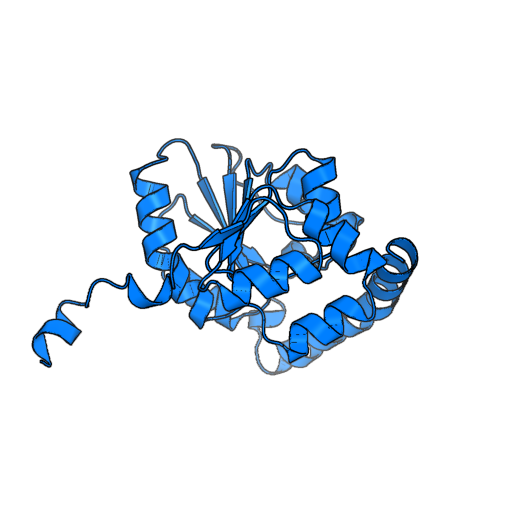9 4.752 4.316 1.00 94.00 83 CYS A O 1
ATOM 691 N N . THR A 1 84 ? 3.542 5.886 2.458 1.00 91.75 84 THR A N 1
ATOM 692 C CA . THR A 1 84 ? 5.001 5.674 2.568 1.00 91.75 84 THR A CA 1
ATOM 693 C C . THR A 1 84 ? 5.772 6.945 2.930 1.00 91.75 84 THR A C 1
ATOM 695 O O . THR A 1 84 ? 6.917 6.851 3.390 1.00 91.75 84 THR A O 1
ATOM 698 N N . THR A 1 85 ? 5.151 8.123 2.792 1.00 88.62 85 THR A N 1
ATOM 699 C CA . THR A 1 85 ? 5.791 9.441 2.936 1.00 88.62 85 THR A CA 1
ATOM 700 C C . THR A 1 85 ? 5.118 10.309 4.005 1.00 88.62 85 THR A C 1
ATOM 702 O O . THR A 1 85 ? 3.908 10.189 4.214 1.00 88.62 85 THR A O 1
ATOM 705 N N . PRO A 1 86 ? 5.860 11.217 4.667 1.00 88.81 86 PRO A N 1
ATOM 706 C CA . PRO A 1 86 ? 5.258 12.154 5.613 1.00 88.81 86 PRO A CA 1
ATOM 707 C C . PRO A 1 86 ? 4.193 13.063 5.001 1.00 88.81 86 PRO A C 1
ATOM 709 O O . PRO A 1 86 ? 3.165 13.273 5.630 1.00 88.81 86 PRO A O 1
ATOM 712 N N . GLY A 1 87 ? 4.375 13.528 3.758 1.00 88.69 87 GLY A N 1
ATOM 713 C CA . GLY A 1 87 ? 3.359 14.327 3.061 1.00 88.69 87 GLY A CA 1
ATOM 714 C C . GLY A 1 87 ? 2.046 13.566 2.837 1.00 88.69 87 GLY A C 1
ATOM 715 O O . GLY A 1 87 ? 0.965 14.127 3.021 1.00 88.69 87 GLY A O 1
ATOM 716 N N . GLY A 1 88 ? 2.121 12.266 2.523 1.00 89.12 88 GLY A N 1
ATOM 717 C CA . GLY A 1 88 ? 0.939 11.400 2.468 1.00 89.12 88 GLY A CA 1
ATOM 718 C C . GLY A 1 88 ? 0.254 11.272 3.831 1.00 89.12 88 GLY A C 1
ATOM 719 O O . GLY A 1 88 ? -0.967 11.382 3.917 1.00 89.12 88 GLY A O 1
ATOM 720 N N . ARG A 1 89 ? 1.035 11.121 4.910 1.00 91.00 89 ARG A N 1
ATOM 721 C CA . ARG A 1 89 ? 0.502 11.051 6.280 1.00 91.00 89 ARG A CA 1
ATOM 722 C C . ARG A 1 89 ? -0.146 12.358 6.723 1.00 91.00 89 ARG A C 1
ATOM 724 O O . ARG A 1 89 ? -1.190 12.322 7.363 1.00 91.00 89 ARG A O 1
ATOM 731 N N . GLU A 1 90 ? 0.466 13.489 6.395 1.00 90.56 90 GLU A N 1
ATOM 732 C CA . GLU A 1 90 ? -0.077 14.810 6.703 1.00 90.56 90 GLU A CA 1
ATOM 733 C C . GLU A 1 90 ? -1.416 15.014 5.997 1.00 90.56 90 GLU A C 1
ATOM 735 O O . GLU A 1 90 ? -2.398 15.381 6.632 1.00 90.56 90 GLU A O 1
ATOM 740 N N . THR A 1 91 ? -1.486 14.656 4.712 1.00 90.06 91 THR A N 1
ATOM 741 C CA . THR A 1 91 ? -2.736 14.697 3.938 1.00 90.06 91 THR A CA 1
ATOM 742 C C . THR A 1 91 ? -3.811 13.814 4.567 1.00 90.06 91 THR A C 1
ATOM 744 O O . THR A 1 91 ? -4.970 14.207 4.649 1.00 90.06 91 THR A O 1
ATOM 747 N N . ALA A 1 92 ? -3.437 12.644 5.088 1.00 89.31 92 ALA A N 1
ATOM 748 C CA . ALA A 1 92 ? -4.372 11.741 5.748 1.00 89.31 92 ALA A CA 1
ATOM 749 C C . ALA A 1 92 ? -4.965 12.300 7.061 1.00 89.31 92 ALA A C 1
ATOM 751 O O . ALA A 1 92 ? -5.951 11.755 7.547 1.00 89.31 92 ALA A O 1
ATOM 752 N N . LYS A 1 93 ? -4.446 13.402 7.627 1.00 86.00 93 LYS A N 1
ATOM 753 C CA . LYS A 1 93 ? -5.075 14.063 8.788 1.00 86.00 93 LYS A CA 1
ATOM 754 C C . LYS A 1 93 ? -6.435 14.686 8.475 1.00 86.00 93 LYS A C 1
ATOM 756 O O . LYS A 1 93 ? -7.191 14.963 9.399 1.00 86.00 93 LYS A O 1
ATOM 761 N N . GLN A 1 94 ? -6.763 14.881 7.197 1.00 86.56 94 GLN A N 1
ATOM 762 C CA . GLN A 1 94 ? -8.103 15.309 6.789 1.00 86.56 94 GLN A CA 1
ATOM 763 C C . GLN A 1 94 ? -9.185 14.271 7.143 1.00 86.56 94 GLN A C 1
ATOM 765 O O . GLN A 1 94 ? -10.360 14.615 7.234 1.00 86.56 94 GLN A O 1
ATOM 770 N N . PHE A 1 95 ? -8.797 13.010 7.372 1.00 88.75 95 PHE A N 1
ATOM 771 C CA . PHE A 1 95 ? -9.688 11.964 7.862 1.00 88.75 95 PHE A CA 1
ATOM 772 C C . PHE A 1 95 ? -9.886 12.102 9.370 1.00 88.75 95 PHE A C 1
ATOM 774 O O . PHE A 1 95 ? -9.123 11.561 10.167 1.00 88.75 95 PHE A O 1
ATOM 781 N N . THR A 1 96 ? -10.919 12.845 9.761 1.00 86.75 96 THR A N 1
ATOM 782 C CA . THR A 1 96 ? -11.203 13.175 11.168 1.00 86.75 96 THR A CA 1
ATOM 783 C C . THR A 1 96 ? -12.041 12.125 11.897 1.00 86.75 96 THR A C 1
ATOM 785 O O . THR A 1 96 ? -12.196 12.204 13.116 1.00 86.75 96 THR A O 1
ATOM 788 N N . SER A 1 97 ? -12.578 11.132 11.182 1.00 89.88 97 SER A N 1
ATOM 789 C CA . SER A 1 97 ? -13.397 10.087 11.790 1.00 89.88 97 SER A CA 1
ATOM 790 C C . SER A 1 97 ? -12.605 9.269 12.822 1.00 89.88 97 SER A C 1
ATOM 792 O O . SER A 1 97 ? -11.504 8.798 12.527 1.00 89.88 97 SER A O 1
ATOM 794 N N . PRO A 1 98 ? -13.178 8.984 14.008 1.00 89.12 98 PRO A N 1
ATOM 795 C CA . PRO A 1 98 ? -12.516 8.186 15.043 1.00 89.12 98 PRO A CA 1
ATOM 796 C C . PRO A 1 98 ? -12.279 6.717 14.646 1.00 89.12 98 PRO A C 1
ATOM 798 O O . PRO A 1 98 ? -11.513 6.017 15.327 1.00 89.12 98 PRO A O 1
ATOM 801 N N . ARG A 1 99 ? -12.935 6.250 13.570 1.00 91.06 99 ARG A N 1
ATOM 802 C CA . ARG A 1 99 ? -12.777 4.908 12.983 1.00 91.06 99 ARG A CA 1
ATOM 803 C C . ARG A 1 99 ? -11.650 4.822 11.961 1.00 91.06 99 ARG A C 1
ATOM 805 O O . ARG A 1 99 ? -11.272 3.714 11.579 1.00 91.06 99 ARG A O 1
ATOM 812 N N . VAL A 1 100 ? -11.124 5.962 11.518 1.00 93.25 100 VAL A N 1
ATOM 813 C CA . VAL A 1 100 ? -9.995 6.012 10.597 1.00 93.25 100 VAL A CA 1
ATOM 814 C C . VAL A 1 100 ? -8.708 6.122 11.403 1.00 93.25 100 VAL A C 1
ATOM 816 O O . VAL A 1 100 ? -8.557 6.951 12.298 1.00 93.25 100 VAL A O 1
ATOM 819 N N . SER A 1 101 ? -7.759 5.252 11.090 1.00 93.25 101 SER A N 1
ATOM 820 C CA . SER A 1 101 ? -6.405 5.287 11.631 1.00 93.25 101 SER A CA 1
ATOM 821 C C . SER A 1 101 ? -5.402 5.385 10.493 1.00 93.25 101 SER A C 1
ATOM 823 O O . SER A 1 101 ? -5.650 4.891 9.395 1.00 93.25 101 SER A O 1
ATOM 825 N N . VAL A 1 102 ? -4.267 6.032 10.749 1.00 93.62 102 VAL A N 1
ATOM 826 C CA . VAL A 1 102 ? -3.226 6.253 9.741 1.00 93.62 102 VAL A CA 1
ATOM 827 C C . VAL A 1 102 ? -1.907 5.685 10.239 1.00 93.62 102 VAL A C 1
ATOM 829 O O . VAL A 1 102 ? -1.485 5.990 11.356 1.00 93.62 102 VAL A O 1
ATOM 832 N N . ALA A 1 103 ? -1.237 4.909 9.391 1.00 94.44 103 ALA A N 1
ATOM 833 C CA . ALA A 1 103 ? 0.090 4.367 9.656 1.00 94.44 103 ALA A CA 1
ATOM 834 C C . ALA A 1 103 ? 1.002 4.470 8.424 1.00 94.44 103 ALA A C 1
ATOM 836 O O . ALA A 1 103 ? 0.558 4.683 7.296 1.00 94.44 103 ALA A O 1
ATOM 837 N N . TYR A 1 104 ? 2.303 4.298 8.617 1.00 95.00 104 TYR A N 1
ATOM 838 C CA . TYR A 1 104 ? 3.212 4.020 7.517 1.00 95.00 104 TYR A CA 1
ATOM 839 C C . TYR A 1 104 ? 3.097 2.558 7.086 1.00 95.00 104 TYR A C 1
ATOM 841 O O . TYR A 1 104 ? 2.973 1.659 7.920 1.00 95.00 104 TYR A O 1
ATOM 849 N N . LEU A 1 105 ? 3.180 2.318 5.777 1.00 96.00 105 LEU A N 1
ATOM 850 C CA . LEU A 1 105 ? 3.371 0.974 5.250 1.00 96.00 105 LEU A CA 1
ATOM 851 C C . LEU A 1 105 ? 4.721 0.426 5.761 1.00 96.00 105 LEU A C 1
ATOM 853 O O . LEU A 1 105 ? 5.722 1.156 5.717 1.00 96.00 105 LEU A O 1
ATOM 857 N N . PRO A 1 106 ? 4.781 -0.833 6.231 1.00 97.00 106 PRO A N 1
ATOM 858 C CA . PRO A 1 106 ? 6.047 -1.463 6.571 1.00 97.00 106 PRO A CA 1
ATOM 859 C C . PRO A 1 106 ? 6.975 -1.566 5.361 1.00 97.00 106 PRO A C 1
ATOM 861 O O . PRO A 1 106 ? 6.517 -1.634 4.222 1.00 97.00 106 PRO A O 1
ATOM 864 N N . PHE A 1 107 ? 8.284 -1.643 5.597 1.00 97.06 107 PHE A N 1
ATOM 865 C CA . PHE A 1 107 ? 9.204 -2.060 4.542 1.00 97.06 107 PHE A CA 1
ATOM 866 C C . PHE A 1 107 ? 8.792 -3.441 4.023 1.00 97.06 107 PHE A C 1
ATOM 868 O O . PHE A 1 107 ? 8.407 -4.309 4.814 1.00 97.06 107 PHE A O 1
ATOM 875 N N . ASP A 1 108 ? 8.881 -3.634 2.704 1.00 97.38 108 ASP A N 1
ATOM 876 C CA . ASP A 1 108 ? 8.396 -4.826 2.002 1.00 97.38 108 ASP A CA 1
ATOM 877 C C . ASP A 1 108 ? 9.321 -6.034 2.228 1.00 97.38 108 ASP A C 1
ATOM 879 O O . ASP A 1 108 ? 10.026 -6.513 1.346 1.00 97.38 108 ASP A O 1
ATOM 883 N N . ILE A 1 109 ? 9.359 -6.481 3.480 1.00 98.00 109 ILE A N 1
ATOM 884 C CA . ILE A 1 109 ? 10.176 -7.568 4.005 1.00 98.00 109 ILE A CA 1
ATOM 885 C C . ILE A 1 109 ? 9.250 -8.499 4.774 1.00 98.00 109 ILE A C 1
ATOM 887 O O . ILE A 1 109 ? 8.402 -8.064 5.563 1.00 98.00 109 ILE A O 1
ATOM 891 N N . ASN A 1 110 ? 9.438 -9.805 4.571 1.00 97.38 110 ASN A N 1
ATOM 892 C CA . ASN A 1 110 ? 8.577 -10.857 5.109 1.00 97.38 110 ASN A CA 1
ATOM 893 C C . ASN A 1 110 ? 8.221 -10.664 6.590 1.00 97.38 110 ASN A C 1
ATOM 895 O O . ASN A 1 110 ? 7.057 -10.833 6.961 1.00 97.38 110 ASN A O 1
ATOM 899 N N . LEU A 1 111 ? 9.210 -10.333 7.424 1.00 97.94 111 LEU A N 1
ATOM 900 C CA . LEU A 1 111 ? 9.047 -10.158 8.866 1.00 97.94 111 LEU A CA 1
ATOM 901 C C . LEU A 1 111 ? 8.097 -9.000 9.205 1.00 97.94 111 LEU A C 1
ATOM 903 O O . LEU A 1 111 ? 7.179 -9.170 10.012 1.00 97.94 111 LEU A O 1
ATOM 907 N N . PHE A 1 112 ? 8.293 -7.844 8.575 1.00 98.19 112 PHE A N 1
ATOM 908 C CA . PHE A 1 112 ? 7.586 -6.611 8.916 1.00 98.19 112 PHE A CA 1
ATOM 909 C C . PHE A 1 112 ? 6.149 -6.631 8.405 1.00 98.19 112 PHE A C 1
ATOM 911 O O . PHE A 1 112 ? 5.224 -6.373 9.172 1.00 98.19 112 PHE A O 1
ATOM 918 N N . ILE A 1 113 ? 5.943 -7.065 7.160 1.00 98.19 113 ILE A N 1
ATOM 919 C CA . ILE A 1 113 ? 4.604 -7.222 6.579 1.00 98.19 113 ILE A CA 1
ATOM 920 C C . ILE A 1 113 ? 3.792 -8.270 7.350 1.00 98.19 113 ILE A C 1
ATOM 922 O O . ILE A 1 113 ? 2.641 -8.028 7.702 1.00 98.19 113 ILE A O 1
ATOM 926 N N . SER A 1 114 ? 4.392 -9.419 7.690 1.00 97.88 114 SER A N 1
ATOM 927 C CA . SER A 1 114 ? 3.690 -10.444 8.479 1.00 97.88 114 SER A CA 1
ATOM 928 C C . SER A 1 114 ? 3.301 -9.933 9.866 1.00 97.88 114 SER A C 1
ATOM 930 O O . SER A 1 114 ? 2.226 -10.248 10.370 1.00 97.88 114 SER A O 1
ATOM 932 N N . THR A 1 115 ? 4.181 -9.156 10.500 1.00 97.19 115 THR A N 1
ATOM 933 C CA . THR A 1 115 ? 3.907 -8.557 11.811 1.00 97.19 115 THR A CA 1
ATOM 934 C C . THR A 1 115 ? 2.782 -7.537 11.724 1.00 97.19 115 THR A C 1
ATOM 936 O O . THR A 1 115 ? 1.902 -7.542 12.583 1.00 97.19 115 THR A O 1
ATOM 939 N N . PHE A 1 116 ? 2.767 -6.730 10.663 1.00 97.25 116 PHE A N 1
ATOM 940 C CA . PHE A 1 116 ? 1.709 -5.767 10.399 1.00 97.25 116 PHE A C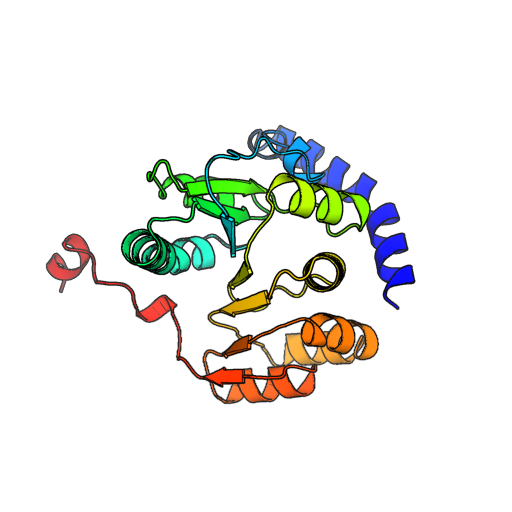A 1
ATOM 941 C C . PHE A 1 116 ? 0.353 -6.458 10.235 1.00 97.25 116 PHE A C 1
ATOM 943 O O . PHE A 1 116 ? -0.547 -6.185 11.023 1.00 97.25 116 PHE A O 1
ATOM 950 N N . ILE A 1 117 ? 0.238 -7.426 9.316 1.00 96.81 117 ILE A N 1
ATOM 951 C CA . ILE A 1 117 ? -1.017 -8.153 9.050 1.00 96.81 117 ILE A CA 1
ATOM 952 C C . ILE A 1 117 ? -1.543 -8.838 10.317 1.00 96.81 117 ILE A C 1
ATOM 954 O O . ILE A 1 117 ? -2.723 -8.725 10.632 1.00 96.81 117 ILE A O 1
ATOM 958 N N . ARG A 1 118 ? -0.683 -9.494 11.109 1.00 94.94 118 ARG A N 1
ATOM 959 C CA . ARG A 1 118 ? -1.114 -10.136 12.367 1.00 94.94 118 ARG A CA 1
ATOM 960 C C . ARG A 1 118 ? -1.618 -9.148 13.417 1.00 94.94 118 ARG A C 1
ATOM 962 O O . ARG A 1 118 ? -2.451 -9.513 14.246 1.00 94.94 118 ARG A O 1
ATOM 969 N N . ARG A 1 119 ? -1.080 -7.926 13.431 1.00 94.12 119 ARG A N 1
ATOM 970 C CA . ARG A 1 119 ? -1.474 -6.882 14.385 1.00 94.12 119 ARG A CA 1
ATOM 971 C C . ARG A 1 119 ? -2.745 -6.166 13.964 1.00 94.12 119 ARG A C 1
ATOM 973 O O . ARG A 1 119 ? -3.517 -5.805 14.843 1.00 94.12 119 ARG A O 1
ATOM 980 N N . THR A 1 120 ? -2.942 -5.955 12.666 1.00 94.06 120 THR A N 1
ATOM 981 C CA . THR A 1 120 ? -4.081 -5.201 12.129 1.00 94.06 120 THR A CA 1
ATOM 982 C C . THR A 1 120 ? -5.264 -6.082 11.771 1.00 94.06 120 THR A C 1
ATOM 984 O O . THR A 1 120 ? -6.383 -5.589 11.797 1.00 94.06 120 THR A O 1
ATOM 987 N N . LYS A 1 121 ? -5.025 -7.369 11.481 1.00 93.81 121 LYS A N 1
ATOM 988 C CA . LYS A 1 121 ? -6.030 -8.362 11.077 1.00 93.81 121 LYS A CA 1
ATOM 989 C C . LYS A 1 121 ? -7.002 -7.800 10.025 1.00 93.81 121 LYS A C 1
ATOM 991 O O . LYS A 1 121 ? -8.205 -7.728 10.283 1.00 93.81 121 LYS A O 1
ATOM 996 N N . PRO A 1 122 ? -6.482 -7.327 8.878 1.00 96.50 122 PRO A N 1
ATOM 997 C CA . PRO A 1 122 ? -7.314 -6.694 7.876 1.00 96.50 122 PRO A CA 1
ATOM 998 C C . PRO A 1 122 ? -8.217 -7.735 7.211 1.00 96.50 122 PRO A C 1
ATOM 1000 O O . PRO A 1 122 ? -7.785 -8.858 6.966 1.00 96.50 122 PRO A O 1
ATOM 1003 N N . VAL A 1 123 ? -9.452 -7.351 6.898 1.00 97.31 123 VAL A N 1
ATOM 1004 C CA . VAL A 1 123 ? -10.397 -8.214 6.166 1.00 97.31 123 VAL A CA 1
ATOM 1005 C C . VAL A 1 123 ? -10.198 -8.144 4.657 1.00 97.31 123 VAL A C 1
ATOM 1007 O O . VAL A 1 123 ? -10.583 -9.056 3.940 1.00 97.31 123 VAL A O 1
ATOM 1010 N N . CYS A 1 124 ? -9.591 -7.063 4.174 1.00 98.19 124 CYS A N 1
ATOM 1011 C CA . CYS A 1 124 ? -9.158 -6.890 2.796 1.00 98.19 124 CYS A CA 1
ATOM 1012 C C . CYS A 1 124 ? -8.095 -5.789 2.725 1.00 98.19 124 CYS A C 1
ATOM 1014 O O . CYS A 1 124 ? -7.987 -4.953 3.630 1.00 98.19 124 CYS A O 1
ATOM 1016 N N . LEU A 1 125 ? -7.326 -5.791 1.638 1.00 98.50 125 LEU A N 1
ATOM 1017 C CA . LEU A 1 125 ? -6.413 -4.723 1.253 1.00 98.50 125 LEU A CA 1
ATOM 1018 C C . LEU A 1 125 ? -6.926 -4.059 -0.030 1.00 98.50 125 LEU A C 1
ATOM 1020 O O . LEU A 1 125 ? -7.048 -4.704 -1.066 1.00 98.50 125 LEU A O 1
ATOM 1024 N N . LEU A 1 126 ? -7.173 -2.758 0.033 1.00 97.56 126 LEU A N 1
ATOM 1025 C CA . LEU A 1 126 ? -7.493 -1.885 -1.086 1.00 97.56 126 LEU A CA 1
ATOM 1026 C C . LEU A 1 126 ? -6.229 -1.105 -1.464 1.00 97.56 126 LEU A C 1
ATOM 1028 O O . LEU A 1 126 ? -5.725 -0.322 -0.663 1.00 97.56 126 LEU A O 1
ATOM 1032 N N . VAL A 1 127 ? -5.700 -1.312 -2.666 1.00 96.69 127 VAL A N 1
ATOM 1033 C CA . VAL A 1 127 ? -4.500 -0.625 -3.166 1.00 96.69 127 VAL A CA 1
ATOM 1034 C C . VAL A 1 127 ? -4.917 0.427 -4.179 1.00 96.69 127 VAL A C 1
ATOM 1036 O O . VAL A 1 127 ? -5.526 0.091 -5.189 1.00 96.69 127 VAL A O 1
ATOM 1039 N N . MET A 1 128 ? -4.577 1.689 -3.937 1.00 93.25 128 MET A N 1
ATOM 1040 C CA . MET A 1 128 ? -4.826 2.755 -4.902 1.00 93.25 128 MET A CA 1
ATOM 1041 C C . MET A 1 128 ? -3.795 2.763 -6.025 1.00 93.25 128 MET A C 1
ATOM 1043 O O . MET A 1 128 ? -2.592 2.701 -5.784 1.00 93.25 128 MET A O 1
ATOM 1047 N N . GLU A 1 129 ? -4.285 2.916 -7.254 1.00 89.12 129 GLU A N 1
ATOM 1048 C CA . GLU A 1 129 ? -3.494 2.873 -8.481 1.00 89.12 129 GLU A CA 1
ATOM 1049 C C . GLU A 1 129 ? -2.716 1.545 -8.626 1.00 89.12 129 GLU A C 1
ATOM 1051 O O . GLU A 1 129 ? -3.277 0.468 -8.419 1.00 89.12 129 GLU A O 1
ATOM 1056 N N . THR A 1 130 ? -1.452 1.589 -9.061 1.00 83.88 130 THR A N 1
ATOM 1057 C CA . THR A 1 130 ? -0.665 0.391 -9.398 1.00 83.88 130 THR A CA 1
ATOM 1058 C C . THR A 1 130 ? 0.622 0.345 -8.589 1.00 83.88 130 THR A C 1
ATOM 1060 O O . THR A 1 130 ? 1.715 0.588 -9.101 1.00 83.88 130 THR A O 1
ATOM 1063 N N . GLU A 1 131 ? 0.471 -0.007 -7.317 1.00 87.12 131 GLU A N 1
ATOM 1064 C CA . GLU A 1 131 ? 1.561 -0.192 -6.359 1.00 87.12 131 GLU A CA 1
ATOM 1065 C C . GLU A 1 131 ? 1.787 -1.689 -6.110 1.00 87.12 131 GLU A C 1
ATOM 1067 O O . GLU A 1 131 ? 1.099 -2.328 -5.308 1.00 87.12 131 GLU A O 1
ATOM 1072 N N . ILE A 1 132 ? 2.735 -2.269 -6.851 1.00 90.62 132 ILE A N 1
ATOM 1073 C CA . ILE A 1 132 ? 3.005 -3.712 -6.866 1.00 90.62 132 ILE A CA 1
ATOM 1074 C C . ILE A 1 132 ? 4.143 -4.027 -5.892 1.00 90.62 132 ILE A C 1
ATOM 1076 O O . ILE A 1 132 ? 5.318 -3.837 -6.205 1.00 90.62 132 ILE A O 1
ATOM 1080 N N . TRP A 1 133 ? 3.776 -4.552 -4.723 1.00 95.00 133 TRP A N 1
ATOM 1081 C CA . TRP A 1 133 ? 4.686 -4.877 -3.622 1.00 95.00 133 TRP A CA 1
ATOM 1082 C C . TRP A 1 133 ? 4.743 -6.401 -3.417 1.00 95.00 133 TRP A C 1
ATOM 1084 O O . TRP A 1 133 ? 3.809 -6.980 -2.854 1.00 95.00 133 TRP A O 1
ATOM 1094 N N . PRO A 1 134 ? 5.799 -7.087 -3.900 1.00 96.56 134 PRO A N 1
ATOM 1095 C CA . PRO A 1 134 ? 5.847 -8.546 -3.922 1.00 96.56 134 PRO A CA 1
ATOM 1096 C C . PRO A 1 134 ? 5.611 -9.214 -2.571 1.00 96.56 134 PRO A C 1
ATOM 1098 O O . PRO A 1 134 ? 4.885 -10.206 -2.497 1.00 96.56 134 PRO A O 1
ATOM 1101 N N . THR A 1 135 ? 6.213 -8.699 -1.498 1.00 98.06 135 THR A N 1
ATOM 1102 C CA . THR A 1 135 ? 6.075 -9.289 -0.159 1.00 98.06 135 THR A CA 1
ATOM 1103 C C . THR A 1 135 ? 4.694 -9.036 0.397 1.00 98.06 135 THR A C 1
ATOM 1105 O O . THR A 1 135 ? 4.072 -9.972 0.892 1.00 98.06 135 THR A O 1
ATOM 1108 N N . LEU A 1 136 ? 4.214 -7.795 0.309 1.00 98.12 136 LEU A N 1
ATOM 1109 C CA . LEU A 1 136 ? 2.873 -7.403 0.714 1.00 98.12 136 LEU A CA 1
ATOM 1110 C C . LEU A 1 136 ? 1.828 -8.355 0.137 1.00 98.12 136 LEU A C 1
ATOM 1112 O O . LEU A 1 136 ? 1.076 -8.967 0.891 1.00 98.12 136 LEU A O 1
ATOM 1116 N N . TYR A 1 137 ? 1.851 -8.559 -1.177 1.00 98.06 137 TYR A N 1
ATOM 1117 C CA . TYR A 1 137 ? 0.839 -9.347 -1.872 1.00 98.06 137 TYR A CA 1
ATOM 1118 C C . TYR A 1 137 ? 0.965 -10.835 -1.533 1.00 98.06 137 TYR A C 1
ATOM 1120 O O . TYR A 1 137 ? -0.026 -11.482 -1.195 1.00 98.06 137 TYR A O 1
ATOM 1128 N N . ALA A 1 138 ? 2.193 -11.365 -1.515 1.00 98.12 138 ALA A N 1
ATOM 1129 C CA . ALA A 1 138 ? 2.439 -12.750 -1.126 1.00 98.12 138 ALA A CA 1
ATOM 1130 C C . ALA A 1 138 ? 2.009 -13.033 0.324 1.00 98.12 138 ALA A C 1
ATOM 1132 O O . ALA A 1 138 ? 1.521 -14.121 0.630 1.00 98.12 138 ALA A O 1
ATOM 1133 N N . LYS A 1 139 ? 2.181 -12.071 1.241 1.00 98.38 139 LYS A N 1
ATOM 1134 C CA . LYS A 1 139 ? 1.726 -12.218 2.628 1.00 98.38 139 LYS A CA 1
ATOM 1135 C C . LYS A 1 139 ? 0.225 -12.061 2.760 1.00 98.38 139 LYS A C 1
ATOM 1137 O O . LYS A 1 139 ? -0.355 -12.878 3.457 1.00 98.38 139 LYS A O 1
ATOM 1142 N N . CYS A 1 140 ? -0.397 -11.095 2.094 1.00 98.38 140 CYS A N 1
ATOM 1143 C CA . CYS A 1 140 ?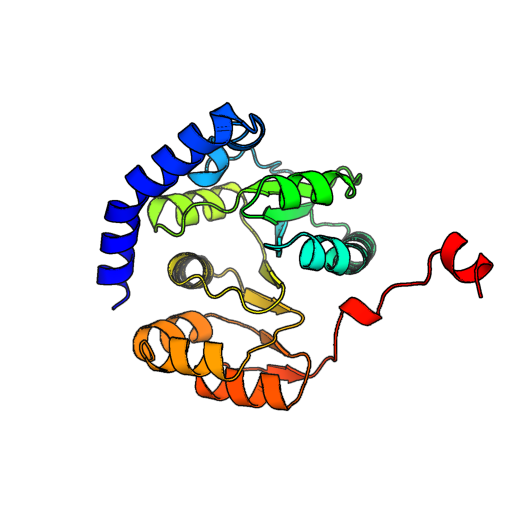 -1.853 -10.989 2.057 1.00 98.38 140 CYS A CA 1
ATOM 1144 C C . CYS A 1 140 ? -2.481 -12.301 1.573 1.00 98.38 140 CYS A C 1
ATOM 1146 O O . CYS A 1 140 ? -3.294 -12.863 2.294 1.00 98.38 140 CYS A O 1
ATOM 1148 N N . SER A 1 141 ? -1.991 -12.874 0.469 1.00 97.31 141 SER A N 1
ATOM 1149 C CA . SER A 1 141 ? -2.435 -14.191 -0.005 1.00 97.31 141 SER A CA 1
ATOM 1150 C C . SER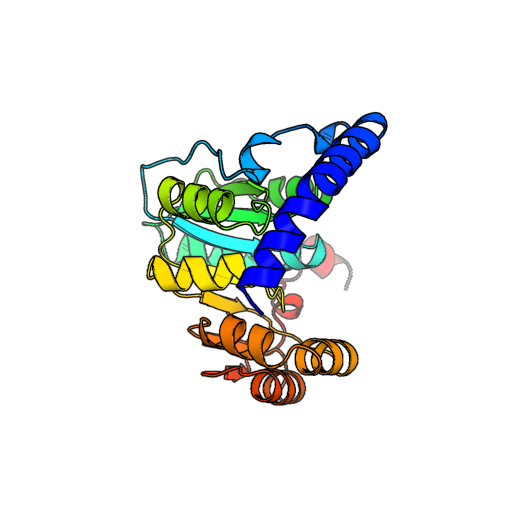 A 1 141 ? -2.206 -15.303 1.031 1.00 97.31 141 SER A C 1
ATOM 1152 O O . SER A 1 141 ? -3.121 -16.069 1.310 1.00 97.31 141 SER A O 1
ATOM 1154 N N . LYS A 1 142 ? -1.031 -15.356 1.679 1.00 97.88 142 LYS A N 1
ATOM 1155 C CA . LYS A 1 142 ? -0.742 -16.341 2.739 1.00 97.88 142 LYS A CA 1
ATOM 1156 C C . LYS A 1 142 ? -1.665 -16.225 3.963 1.00 97.88 142 LYS A C 1
ATOM 1158 O O . LYS A 1 142 ? -1.906 -17.229 4.623 1.00 97.88 142 LYS A O 1
ATOM 1163 N N . TYR A 1 143 ? -2.093 -15.015 4.314 1.00 97.88 143 TYR A N 1
ATOM 1164 C CA . TYR A 1 143 ? -2.998 -14.749 5.438 1.00 97.88 143 TYR A CA 1
ATOM 1165 C C . TYR A 1 143 ? -4.465 -14.636 4.996 1.00 97.88 143 TYR A C 1
ATOM 1167 O O . TYR A 1 143 ? -5.274 -14.145 5.775 1.00 97.88 143 TYR A O 1
ATOM 1175 N N . GLU A 1 144 ? -4.788 -15.046 3.764 1.00 98.00 144 GLU A N 1
ATOM 1176 C CA . GLU A 1 144 ? -6.148 -15.032 3.207 1.00 98.00 144 GLU A CA 1
ATOM 1177 C C . GLU A 1 144 ? -6.809 -13.642 3.230 1.00 98.00 144 GLU A C 1
ATOM 1179 O O . GLU A 1 144 ? -8.021 -13.500 3.344 1.00 98.00 144 GLU A O 1
ATOM 1184 N N . VAL A 1 145 ? -5.996 -12.591 3.095 1.00 98.44 145 VAL A N 1
ATOM 1185 C CA . VAL A 1 145 ? -6.456 -11.207 2.965 1.00 98.44 145 VAL A CA 1
ATOM 1186 C C . VAL A 1 145 ? -6.638 -10.908 1.473 1.00 98.44 145 VAL A C 1
ATOM 1188 O O . VAL A 1 145 ? -5.626 -10.763 0.775 1.00 98.44 145 VAL A O 1
ATOM 1191 N N . PRO A 1 146 ? -7.878 -10.792 0.960 1.00 98.19 146 PRO A N 1
ATOM 1192 C CA . PRO A 1 146 ? -8.118 -10.464 -0.439 1.00 98.19 146 PRO A CA 1
ATOM 1193 C C . PRO A 1 146 ? -7.579 -9.072 -0.769 1.00 98.19 146 PRO A C 1
ATOM 1195 O O . PRO A 1 146 ? -7.674 -8.139 0.036 1.00 98.19 146 PRO A O 1
ATOM 1198 N N . ILE A 1 147 ? -7.012 -8.938 -1.967 1.00 98.50 147 ILE A N 1
ATOM 1199 C CA . ILE A 1 147 ? -6.397 -7.697 -2.446 1.00 98.50 147 ILE A CA 1
ATOM 1200 C C . ILE A 1 147 ? -7.226 -7.170 -3.609 1.00 98.50 147 ILE A C 1
ATOM 1202 O O . ILE A 1 147 ? -7.430 -7.880 -4.591 1.00 98.50 147 ILE A O 1
ATOM 1206 N N . PHE A 1 148 ? -7.639 -5.911 -3.533 1.00 97.69 148 PHE A N 1
ATOM 1207 C CA . PHE A 1 148 ? -8.313 -5.214 -4.618 1.00 97.69 148 PHE A CA 1
ATOM 1208 C C . PHE A 1 148 ? -7.480 -4.017 -5.053 1.00 97.69 148 PHE A C 1
ATOM 1210 O O . PHE A 1 148 ? -7.132 -3.164 -4.237 1.00 97.69 148 PHE A O 1
ATOM 1217 N N . MET A 1 149 ? -7.163 -3.944 -6.342 1.00 96.81 149 MET A N 1
ATOM 1218 C CA . MET A 1 149 ? -6.522 -2.766 -6.921 1.00 96.81 149 MET A CA 1
ATOM 1219 C C . MET A 1 149 ? -7.602 -1.815 -7.417 1.00 96.81 149 MET A C 1
ATOM 1221 O O . MET A 1 149 ? -8.439 -2.194 -8.232 1.00 96.81 149 MET A O 1
ATOM 1225 N N . LEU A 1 150 ? -7.588 -0.585 -6.925 1.00 95.31 150 LEU A N 1
ATOM 1226 C CA . LEU A 1 150 ? -8.584 0.433 -7.218 1.00 95.31 150 LEU A CA 1
ATOM 1227 C C . LEU A 1 150 ? -7.985 1.505 -8.113 1.00 95.31 150 LEU A C 1
ATOM 1229 O O . LEU A 1 150 ? -6.848 1.930 -7.907 1.00 95.31 150 LEU A O 1
ATOM 1233 N N . ASN A 1 151 ? -8.771 2.004 -9.066 1.00 93.56 151 ASN A N 1
ATOM 1234 C CA . ASN A 1 151 ? -8.334 3.058 -9.979 1.00 93.56 151 ASN A CA 1
ATOM 1235 C C . ASN A 1 151 ? -6.994 2.711 -10.668 1.00 93.56 151 ASN A C 1
ATOM 1237 O O . ASN A 1 151 ? -6.130 3.577 -10.848 1.00 93.56 151 ASN A O 1
ATOM 1241 N N . ALA A 1 152 ? -6.789 1.431 -10.986 1.00 94.38 152 ALA A N 1
ATOM 1242 C CA . ALA A 1 152 ? -5.534 0.889 -11.475 1.00 94.38 152 ALA A CA 1
ATOM 1243 C C . ALA A 1 152 ? -5.200 1.474 -12.851 1.00 94.38 152 ALA A C 1
ATOM 1245 O O . ALA A 1 152 ? -6.022 1.484 -13.771 1.00 94.38 152 ALA A O 1
ATOM 1246 N N . ARG A 1 153 ? -3.965 1.957 -12.988 1.00 93.44 153 ARG A N 1
ATOM 1247 C CA . ARG A 1 153 ? -3.431 2.501 -14.241 1.00 93.44 153 ARG A CA 1
ATOM 1248 C C . ARG A 1 153 ? -2.025 2.006 -14.486 1.00 93.44 153 ARG A C 1
ATOM 1250 O O . ARG A 1 153 ? -1.211 1.951 -13.563 1.00 93.44 153 ARG A O 1
ATOM 1257 N N . LEU A 1 154 ? -1.699 1.666 -15.721 1.00 94.38 154 LEU A N 1
ATOM 1258 C CA . LEU A 1 154 ? -0.382 1.146 -16.047 1.00 94.38 154 LEU A CA 1
ATOM 1259 C C . LEU A 1 154 ? 0.106 1.763 -17.349 1.00 94.38 154 LEU A C 1
ATOM 1261 O O . LEU A 1 154 ? -0.461 1.550 -18.414 1.00 94.38 154 LEU A O 1
ATOM 1265 N N . SER A 1 155 ? 1.201 2.518 -17.270 1.00 94.12 155 SER A N 1
ATOM 1266 C CA . SER A 1 155 ? 1.844 3.051 -18.471 1.00 94.12 155 SER A CA 1
ATOM 1267 C C . SER A 1 155 ? 2.565 1.946 -19.250 1.00 94.12 155 SER A C 1
ATOM 1269 O O . SER A 1 155 ? 3.046 0.970 -18.669 1.00 94.12 155 SER A O 1
ATOM 1271 N N . GLU A 1 156 ? 2.742 2.143 -20.558 1.00 94.75 156 GLU A N 1
ATOM 1272 C CA . GLU A 1 156 ? 3.573 1.272 -21.405 1.00 94.75 156 GLU A CA 1
ATOM 1273 C C . GLU A 1 156 ? 4.995 1.096 -20.849 1.00 94.75 156 GLU A C 1
ATOM 1275 O O . GLU A 1 156 ? 5.557 -0.001 -20.853 1.00 94.75 156 GLU A O 1
ATOM 1280 N N . LYS A 1 157 ? 5.585 2.181 -20.328 1.00 94.50 157 LYS A N 1
ATOM 1281 C CA . LYS A 1 157 ? 6.928 2.163 -19.733 1.00 94.50 157 LYS A CA 1
ATOM 1282 C C . LYS A 1 157 ? 6.973 1.255 -18.503 1.00 94.50 157 LYS A C 1
ATOM 1284 O O . LYS A 1 157 ? 7.872 0.421 -18.402 1.00 94.50 157 LYS A O 1
ATOM 1289 N N . SER A 1 158 ? 6.007 1.402 -17.598 1.00 92.69 158 SER A N 1
ATOM 1290 C CA . SER A 1 158 ? 5.910 0.594 -16.379 1.00 92.69 158 SER A CA 1
ATOM 1291 C C . SER A 1 158 ? 5.656 -0.877 -16.707 1.00 92.69 158 SER A C 1
ATOM 1293 O O . SER A 1 158 ? 6.338 -1.744 -16.169 1.00 92.69 158 SER A O 1
ATOM 1295 N N . MET A 1 159 ? 4.754 -1.162 -17.653 1.00 95.56 159 MET A N 1
ATOM 1296 C CA . MET A 1 159 ? 4.485 -2.521 -18.131 1.00 95.56 159 MET A CA 1
ATOM 1297 C C . MET A 1 159 ? 5.764 -3.198 -18.637 1.00 95.56 159 MET A C 1
ATOM 1299 O O . MET A 1 159 ? 6.065 -4.313 -18.220 1.00 95.56 159 MET A O 1
ATOM 1303 N N . ARG A 1 160 ? 6.562 -2.524 -19.480 1.00 95.44 160 ARG A N 1
ATOM 1304 C CA . ARG A 1 160 ? 7.854 -3.068 -19.939 1.00 95.44 160 ARG A CA 1
ATOM 1305 C C . ARG A 1 160 ? 8.797 -3.377 -18.777 1.00 95.44 160 ARG A C 1
ATOM 1307 O O . ARG A 1 160 ? 9.489 -4.388 -18.823 1.00 95.44 160 ARG A O 1
ATOM 1314 N N . GLY A 1 161 ? 8.816 -2.537 -17.741 1.00 94.25 161 GLY A N 1
ATOM 1315 C CA . GLY A 1 161 ? 9.576 -2.787 -16.513 1.00 94.25 161 GLY A CA 1
ATOM 1316 C C . GLY A 1 161 ? 9.144 -4.075 -15.809 1.00 94.25 161 GLY A C 1
ATOM 1317 O O . GLY A 1 161 ? 9.985 -4.928 -15.534 1.00 94.25 161 GLY A O 1
ATOM 1318 N N . TYR A 1 162 ? 7.840 -4.260 -15.601 1.00 94.25 162 TYR A N 1
ATOM 1319 C CA . TYR A 1 162 ? 7.290 -5.481 -15.004 1.00 94.25 162 TYR A CA 1
ATOM 1320 C C . TYR A 1 162 ? 7.546 -6.726 -15.866 1.00 94.25 162 TYR A C 1
ATOM 1322 O O . TYR A 1 162 ? 7.892 -7.783 -15.346 1.00 94.25 162 TYR A O 1
ATOM 1330 N N . LEU A 1 163 ? 7.486 -6.605 -17.195 1.00 93.69 163 LEU A N 1
ATOM 1331 C CA . LEU A 1 163 ? 7.788 -7.716 -18.103 1.00 93.69 163 LEU A CA 1
ATOM 1332 C C . LEU A 1 163 ? 9.259 -8.162 -18.056 1.00 93.69 163 LEU A C 1
ATOM 1334 O O . LEU A 1 163 ? 9.526 -9.339 -18.287 1.00 93.69 163 LEU A O 1
ATOM 1338 N N . LYS A 1 164 ? 10.213 -7.290 -17.695 1.00 94.62 164 LYS A N 1
ATOM 1339 C CA . LYS A 1 164 ? 11.615 -7.708 -17.467 1.00 94.62 164 LYS A CA 1
ATOM 1340 C C . LYS A 1 164 ? 11.751 -8.668 -16.284 1.00 94.62 164 LYS A C 1
ATOM 1342 O O . LYS A 1 164 ? 12.638 -9.512 -16.279 1.00 94.62 164 LYS A O 1
ATOM 1347 N N . LEU A 1 165 ? 10.866 -8.552 -15.294 1.00 92.38 165 LEU A N 1
ATOM 1348 C CA . LEU A 1 165 ? 10.799 -9.421 -14.119 1.00 92.38 165 LEU A CA 1
ATOM 1349 C C . LEU A 1 165 ? 9.507 -10.248 -14.124 1.00 92.38 165 LEU A C 1
ATOM 1351 O O . LEU A 1 165 ? 8.919 -10.480 -13.067 1.00 92.38 165 LEU A O 1
ATOM 1355 N N . LYS A 1 166 ? 9.084 -10.716 -15.309 1.00 91.50 166 LYS A N 1
ATOM 1356 C CA . LYS A 1 166 ? 7.776 -11.346 -15.550 1.00 91.50 166 LYS A CA 1
ATOM 1357 C C . LYS A 1 166 ? 7.395 -12.389 -14.500 1.00 91.50 166 LYS A C 1
ATOM 1359 O O . LYS A 1 166 ? 6.280 -12.335 -14.001 1.00 91.50 166 LYS A O 1
ATOM 1364 N N . GLY A 1 167 ? 8.310 -13.287 -14.124 1.00 92.81 167 GLY A N 1
ATOM 1365 C CA . GLY A 1 167 ? 8.032 -14.316 -13.115 1.00 92.81 167 GLY A CA 1
ATOM 1366 C C . GLY A 1 167 ? 7.644 -13.737 -11.750 1.00 92.81 167 GLY A C 1
ATOM 1367 O O . GLY A 1 167 ? 6.674 -14.186 -11.148 1.00 92.81 167 GLY A O 1
ATOM 1368 N N . LEU A 1 168 ? 8.344 -12.695 -11.286 1.00 93.75 168 LEU A N 1
ATOM 1369 C CA . LEU A 1 168 ? 7.999 -12.007 -10.039 1.00 93.75 168 LEU A CA 1
ATOM 1370 C C . LEU A 1 168 ? 6.689 -11.229 -10.190 1.00 93.75 168 LEU A C 1
ATOM 1372 O O . LEU A 1 168 ? 5.816 -11.364 -9.346 1.00 93.75 168 LEU A O 1
ATOM 1376 N N . SER A 1 169 ? 6.526 -10.461 -11.270 1.00 93.25 169 SER A N 1
ATOM 1377 C CA . SER A 1 169 ? 5.324 -9.648 -11.490 1.00 93.25 169 SER A CA 1
ATOM 1378 C C . SER A 1 169 ? 4.054 -10.485 -11.620 1.00 93.25 169 SER A C 1
ATOM 1380 O O . SER A 1 169 ? 3.057 -10.157 -10.984 1.00 93.25 169 SER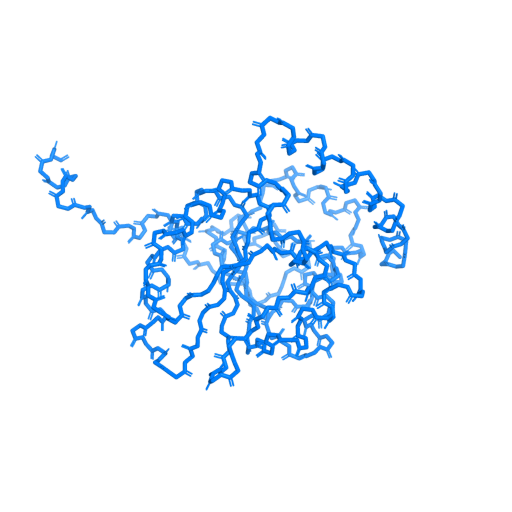 A O 1
ATOM 1382 N N . GLN A 1 170 ? 4.098 -11.591 -12.365 1.00 93.44 170 GLN A N 1
ATOM 1383 C CA . GLN A 1 170 ? 2.966 -12.508 -12.499 1.00 93.44 170 GLN A CA 1
ATOM 1384 C C . GLN A 1 170 ? 2.645 -13.205 -11.179 1.00 93.44 170 GLN A C 1
ATOM 1386 O O . GLN A 1 170 ? 1.476 -13.310 -10.825 1.00 93.44 170 GLN A O 1
ATOM 1391 N N . GLN A 1 171 ? 3.665 -13.635 -10.425 1.00 94.31 171 GLN A N 1
ATOM 1392 C CA . GLN A 1 171 ? 3.460 -14.202 -9.093 1.00 94.31 171 GLN A CA 1
ATOM 1393 C C . GLN A 1 171 ? 2.820 -13.178 -8.146 1.00 94.31 171 GLN A C 1
ATOM 1395 O O . GLN A 1 171 ? 1.923 -13.527 -7.389 1.00 94.31 171 GLN A O 1
ATOM 1400 N N . THR A 1 172 ? 3.271 -11.921 -8.182 1.00 96.00 172 THR A N 1
ATOM 1401 C CA . THR A 1 172 ? 2.737 -10.858 -7.325 1.00 96.00 172 THR A CA 1
ATOM 1402 C C . THR A 1 172 ? 1.304 -10.500 -7.701 1.00 96.00 172 THR A C 1
ATOM 1404 O O . THR A 1 172 ? 0.431 -10.528 -6.842 1.00 96.00 172 THR A O 1
ATOM 1407 N N . ILE A 1 173 ? 1.034 -10.199 -8.971 1.00 95.44 173 ILE A N 1
ATOM 1408 C CA . ILE A 1 173 ? -0.310 -9.802 -9.412 1.00 95.44 173 ILE A CA 1
ATOM 1409 C C . ILE A 1 173 ? -1.297 -10.966 -9.338 1.00 95.44 173 ILE A C 1
ATOM 1411 O O . ILE A 1 173 ? -2.473 -10.743 -9.082 1.00 95.44 173 ILE A O 1
ATOM 1415 N N . GLY A 1 174 ? -0.833 -12.206 -9.486 1.00 94.25 174 GLY A N 1
ATOM 1416 C CA . GLY A 1 174 ? -1.673 -13.386 -9.304 1.00 94.25 174 GLY A CA 1
ATOM 1417 C C . GLY A 1 174 ? -2.297 -13.505 -7.907 1.00 94.25 174 GLY A C 1
ATOM 1418 O O . GLY A 1 174 ? -3.238 -14.272 -7.747 1.00 94.25 174 GLY A O 1
ATOM 1419 N N . CYS A 1 175 ? -1.812 -12.754 -6.911 1.00 96.25 175 CYS A N 1
ATOM 1420 C CA . CYS A 1 175 ? -2.425 -12.659 -5.583 1.00 96.25 175 CYS A CA 1
ATOM 1421 C C . CYS A 1 175 ? -3.625 -11.696 -5.517 1.00 96.25 175 CYS A C 1
ATOM 1423 O O . CYS A 1 175 ? -4.275 -11.621 -4.476 1.00 96.25 175 CYS A O 1
ATOM 1425 N N . VAL A 1 176 ? -3.883 -10.912 -6.567 1.00 97.56 176 VAL A N 1
ATOM 1426 C CA . VAL A 1 176 ? -4.948 -9.905 -6.584 1.00 97.56 176 VAL A CA 1
ATOM 1427 C C . VAL A 1 176 ? -6.293 -10.569 -6.853 1.00 97.56 176 VAL A C 1
ATOM 1429 O O . VAL A 1 176 ? -6.438 -11.316 -7.813 1.00 97.56 176 VAL A O 1
ATOM 1432 N N . SER A 1 177 ? -7.272 -10.275 -6.000 1.00 97.69 177 SER A N 1
ATOM 1433 C CA . SER A 1 177 ? -8.635 -10.812 -6.058 1.00 97.69 177 SER A CA 1
ATOM 1434 C C . SER A 1 177 ? -9.536 -10.055 -7.036 1.00 97.69 177 SER A C 1
ATOM 1436 O O . SER A 1 177 ? -10.531 -10.600 -7.493 1.00 97.69 177 SER A O 1
ATOM 1438 N N . GLY A 1 178 ? -9.213 -8.798 -7.345 1.00 97.44 178 GLY A N 1
ATOM 1439 C CA . GLY A 1 178 ? -9.915 -8.021 -8.361 1.00 97.44 178 GLY A CA 1
ATOM 1440 C C . GLY A 1 178 ? -9.200 -6.714 -8.686 1.00 97.44 178 GLY A C 1
ATOM 1441 O O . GLY A 1 178 ? -8.557 -6.103 -7.828 1.00 97.44 178 GLY A O 1
ATOM 1442 N N . ILE A 1 179 ? -9.299 -6.284 -9.940 1.00 97.75 179 ILE A N 1
ATOM 1443 C CA . ILE A 1 179 ? -8.625 -5.087 -10.445 1.00 97.75 179 ILE A CA 1
ATOM 1444 C C . ILE A 1 179 ? -9.664 -4.164 -11.081 1.00 97.75 179 ILE A C 1
ATOM 1446 O O . ILE A 1 179 ? -10.306 -4.526 -12.060 1.00 97.75 179 ILE A O 1
ATOM 1450 N N . LEU A 1 180 ? -9.790 -2.946 -10.562 1.00 96.38 180 LEU A N 1
ATOM 1451 C CA . LEU A 1 180 ? -10.636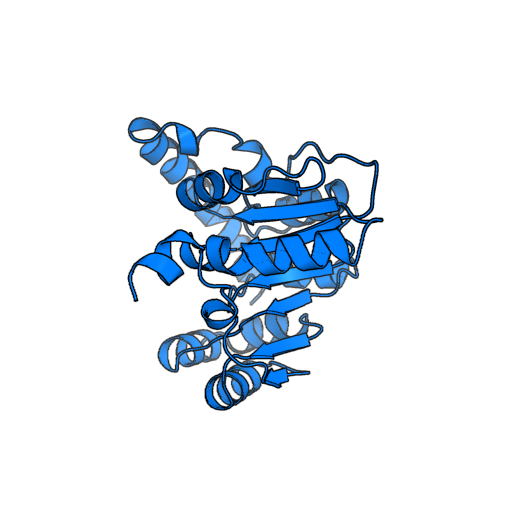 -1.893 -11.118 1.00 96.38 180 LEU A CA 1
ATOM 1452 C C . LEU A 1 180 ? -9.759 -0.924 -11.915 1.00 96.38 180 LEU A C 1
ATOM 1454 O O . LEU A 1 180 ? -9.120 -0.038 -11.345 1.00 96.38 180 LEU A O 1
ATOM 1458 N N . ALA A 1 181 ? -9.662 -1.142 -13.223 1.00 96.62 181 ALA A N 1
ATOM 1459 C CA . ALA A 1 181 ? -8.837 -0.360 -14.134 1.00 96.62 181 ALA A CA 1
ATOM 1460 C C . ALA A 1 181 ? -9.534 0.932 -14.587 1.00 96.62 181 ALA A C 1
ATOM 1462 O O . ALA A 1 181 ? -10.756 0.986 -14.732 1.00 96.62 181 ALA A O 1
ATOM 1463 N N . GLN A 1 182 ? -8.740 1.968 -14.870 1.00 94.81 182 GLN A N 1
ATOM 1464 C CA . GLN A 1 182 ? -9.263 3.254 -15.346 1.00 94.81 182 GLN A CA 1
ATOM 1465 C C . GLN A 1 182 ? -9.804 3.183 -16.772 1.00 94.81 182 GLN A C 1
ATOM 1467 O O . GLN A 1 182 ? -10.841 3.768 -17.076 1.00 94.81 182 GLN A O 1
ATOM 1472 N N . THR A 1 183 ? -9.085 2.492 -17.654 1.00 95.81 183 THR A N 1
ATOM 1473 C CA . THR A 1 183 ? -9.393 2.409 -19.083 1.00 95.81 183 THR A CA 1
ATOM 1474 C C . THR A 1 183 ? -9.166 0.996 -19.609 1.00 95.81 183 THR A C 1
ATOM 1476 O O . THR A 1 183 ? -8.433 0.207 -19.007 1.00 95.81 183 THR A O 1
ATOM 1479 N N . GLU A 1 184 ? -9.715 0.692 -20.785 1.00 96.50 184 GLU A N 1
ATOM 1480 C CA . GLU A 1 184 ? -9.434 -0.571 -21.484 1.00 96.50 184 GLU A CA 1
ATOM 1481 C C . GLU A 1 184 ? -7.945 -0.753 -21.804 1.00 96.50 184 GLU A C 1
ATOM 1483 O O . GLU A 1 184 ? -7.412 -1.860 -21.726 1.00 96.50 184 GLU A O 1
ATOM 1488 N N . ASN A 1 185 ? -7.231 0.340 -22.091 1.00 96.81 185 ASN A N 1
ATOM 1489 C CA . ASN A 1 185 ? -5.789 0.291 -22.322 1.00 96.81 185 ASN A CA 1
ATOM 1490 C C . ASN A 1 185 ? -5.023 -0.110 -21.053 1.00 96.81 185 ASN A C 1
ATOM 1492 O O . ASN A 1 185 ? -4.070 -0.889 -21.123 1.00 96.81 185 ASN A O 1
ATOM 1496 N N . ASP A 1 186 ? -5.432 0.396 -19.888 1.00 96.94 186 ASP A N 1
ATOM 1497 C CA . ASP A 1 186 ? -4.855 -0.017 -18.607 1.00 96.94 186 ASP A CA 1
ATOM 1498 C C . ASP A 1 186 ? -5.162 -1.487 -18.319 1.00 96.94 186 ASP A C 1
ATOM 1500 O O . ASP A 1 186 ? -4.250 -2.245 -17.979 1.00 96.94 186 ASP A O 1
ATOM 1504 N N . ALA A 1 187 ? -6.409 -1.915 -18.538 1.00 96.75 187 ALA A N 1
ATOM 1505 C CA . ALA A 1 187 ? -6.820 -3.305 -18.382 1.00 96.75 187 ALA A CA 1
ATOM 1506 C C . ALA A 1 187 ? -5.997 -4.243 -19.278 1.00 96.75 187 ALA A C 1
ATOM 1508 O O . ALA A 1 187 ? -5.451 -5.239 -18.799 1.00 96.75 187 ALA A O 1
ATOM 1509 N N . ALA A 1 188 ? -5.826 -3.904 -20.558 1.00 97.12 188 ALA A N 1
ATOM 1510 C CA . ALA A 1 188 ? -5.019 -4.677 -21.497 1.00 97.12 188 ALA A CA 1
ATOM 1511 C C . ALA A 1 188 ? -3.565 -4.827 -21.022 1.00 97.12 188 ALA A C 1
ATOM 1513 O O . ALA A 1 188 ? -3.007 -5.926 -21.054 1.00 97.12 188 ALA A O 1
ATOM 1514 N N . ARG A 1 189 ? -2.944 -3.755 -20.519 1.00 96.69 189 ARG A N 1
ATOM 1515 C CA . ARG A 1 189 ? -1.567 -3.811 -19.998 1.00 96.69 189 ARG A CA 1
ATOM 1516 C C . ARG A 1 189 ? -1.465 -4.611 -18.703 1.00 96.69 189 ARG A C 1
ATOM 1518 O O . ARG A 1 189 ? -0.508 -5.365 -18.543 1.00 96.69 189 ARG A O 1
ATOM 1525 N N . LEU A 1 190 ? -2.438 -4.481 -17.801 1.00 96.19 190 LEU A N 1
ATOM 1526 C CA . LEU A 1 190 ? -2.493 -5.243 -16.550 1.00 96.19 190 LEU A CA 1
ATOM 1527 C C . LEU A 1 190 ? -2.639 -6.748 -16.827 1.00 96.19 190 LEU A C 1
ATOM 1529 O O . LEU A 1 190 ? -1.901 -7.539 -16.238 1.00 96.19 190 LEU A O 1
ATOM 1533 N N . ARG A 1 191 ? -3.465 -7.148 -17.809 1.00 95.88 191 ARG A N 1
ATOM 1534 C CA . ARG A 1 191 ? -3.545 -8.547 -18.288 1.00 95.88 191 ARG A CA 1
ATOM 1535 C C . ARG A 1 191 ? -2.177 -9.068 -18.731 1.00 95.88 191 ARG A C 1
ATOM 1537 O O . ARG A 1 191 ? -1.773 -10.162 -18.340 1.00 95.88 191 ARG A O 1
ATOM 1544 N N . ARG A 1 192 ? -1.409 -8.271 -19.486 1.00 95.00 192 ARG A N 1
ATOM 1545 C CA . ARG A 1 192 ? -0.080 -8.678 -19.991 1.00 95.00 192 ARG A CA 1
ATOM 1546 C C . ARG A 1 192 ? 0.930 -8.989 -18.887 1.00 95.00 192 ARG A C 1
ATOM 1548 O O . ARG A 1 192 ? 1.817 -9.812 -19.109 1.00 95.00 192 ARG A O 1
ATOM 1555 N N . ILE A 1 193 ? 0.807 -8.362 -17.718 1.00 94.38 193 ILE A N 1
ATOM 1556 C CA . ILE A 1 193 ? 1.707 -8.594 -16.579 1.00 94.38 193 ILE A CA 1
ATOM 1557 C C . ILE A 1 193 ? 1.159 -9.605 -15.558 1.00 94.38 193 ILE A C 1
ATOM 1559 O O . ILE A 1 193 ? 1.811 -9.846 -14.546 1.00 94.38 193 ILE A O 1
ATOM 1563 N N . GLY A 1 194 ? 0.029 -10.259 -15.857 1.00 93.69 194 GLY A N 1
ATOM 1564 C CA . GLY A 1 194 ? -0.536 -11.356 -15.061 1.00 93.69 194 GLY A CA 1
ATOM 1565 C C . GLY A 1 194 ? -1.840 -11.032 -14.331 1.00 93.69 194 GLY A C 1
ATOM 1566 O O . GLY A 1 194 ? -2.306 -11.871 -13.567 1.00 93.69 194 GLY A O 1
ATOM 1567 N N . GLY A 1 195 ? -2.419 -9.848 -14.554 1.00 94.75 195 GLY A N 1
ATOM 1568 C CA . GLY A 1 195 ? -3.712 -9.452 -13.996 1.00 94.75 195 GLY A CA 1
ATOM 1569 C C . GLY A 1 195 ? -4.851 -10.359 -14.441 1.00 94.75 195 GLY A C 1
ATOM 1570 O O . GLY A 1 195 ? -4.977 -10.669 -15.627 1.00 94.75 195 GLY A O 1
ATOM 1571 N N . LYS A 1 196 ? -5.685 -10.745 -13.476 1.00 93.19 196 LYS A N 1
ATOM 1572 C CA . LYS A 1 196 ? -6.939 -11.483 -13.656 1.00 93.19 196 LYS A CA 1
ATOM 1573 C C . LYS A 1 196 ? -8.084 -10.674 -13.045 1.00 93.19 196 LYS A C 1
ATOM 1575 O O . LYS A 1 196 ? -7.817 -9.734 -12.299 1.00 93.19 196 LYS A O 1
ATOM 1580 N N . ASP A 1 197 ? -9.319 -11.009 -13.416 1.00 95.06 197 ASP A N 1
ATOM 1581 C CA . ASP A 1 197 ? -10.540 -10.405 -12.858 1.00 95.06 197 ASP A CA 1
ATOM 1582 C C . ASP A 1 197 ? -10.510 -8.867 -12.888 1.00 95.06 197 ASP A C 1
ATOM 1584 O O . ASP A 1 197 ? -10.588 -8.173 -11.872 1.00 95.06 197 ASP A O 1
ATOM 1588 N N . ILE A 1 198 ? -10.319 -8.337 -14.103 1.00 97.12 198 ILE A N 1
ATOM 1589 C CA . ILE A 1 198 ? -10.189 -6.901 -14.360 1.00 97.12 198 ILE A CA 1
ATOM 1590 C C . ILE A 1 198 ? -11.517 -6.341 -14.867 1.00 97.12 198 ILE A C 1
ATOM 1592 O O . ILE A 1 198 ? -11.996 -6.754 -15.924 1.00 97.12 198 ILE A O 1
ATOM 1596 N N . LEU A 1 199 ? -12.041 -5.346 -14.155 1.00 97.19 199 LEU A N 1
ATOM 1597 C CA . LEU A 1 199 ? -13.185 -4.528 -14.544 1.00 97.19 199 LEU A CA 1
ATOM 1598 C C . LEU A 1 199 ? -12.715 -3.106 -14.867 1.00 97.19 199 LEU A C 1
ATOM 1600 O O . LEU A 1 199 ? -11.871 -2.560 -14.161 1.00 97.19 199 LEU A O 1
ATOM 1604 N N . VAL A 1 200 ? -13.270 -2.488 -15.908 1.00 96.38 200 VAL A N 1
ATOM 1605 C CA . VAL A 1 200 ? -13.026 -1.071 -16.208 1.00 96.38 200 VAL A CA 1
ATOM 1606 C C . VAL A 1 200 ? -14.096 -0.225 -15.527 1.00 96.38 200 VAL A C 1
ATOM 1608 O O . VAL A 1 200 ? -15.281 -0.390 -15.799 1.00 96.38 200 VAL A O 1
ATOM 1611 N N . THR A 1 201 ? -13.682 0.674 -14.632 1.00 92.69 201 THR A N 1
ATOM 1612 C CA . THR A 1 201 ? -14.593 1.480 -13.793 1.00 92.69 201 THR A CA 1
ATOM 1613 C C . THR A 1 201 ? -14.488 2.982 -14.035 1.00 92.69 201 THR A C 1
ATOM 1615 O O . THR A 1 201 ? -15.165 3.754 -13.366 1.00 92.69 201 THR A O 1
ATOM 1618 N N . GLY A 1 202 ? -13.627 3.420 -14.954 1.00 87.88 202 GLY A N 1
ATOM 1619 C CA . GLY A 1 202 ? -13.310 4.837 -15.104 1.00 87.88 202 GLY A CA 1
ATOM 1620 C C . GLY A 1 202 ? -12.364 5.338 -14.010 1.00 87.88 202 GLY A C 1
ATOM 1621 O O . GLY A 1 202 ? -11.753 4.556 -13.277 1.00 87.88 202 GLY A O 1
ATOM 1622 N N . ASN A 1 203 ? -12.193 6.658 -13.932 1.00 82.75 203 ASN A N 1
ATOM 1623 C CA . ASN A 1 203 ? -11.184 7.273 -13.076 1.00 82.75 203 ASN A CA 1
ATOM 1624 C C . ASN A 1 203 ? -11.805 7.944 -11.847 1.00 82.75 203 ASN A C 1
ATOM 1626 O O . ASN A 1 203 ? -12.428 8.999 -11.954 1.00 82.75 203 ASN A O 1
ATOM 1630 N N . LEU A 1 204 ? -11.499 7.382 -10.673 1.00 79.50 204 LEU A N 1
ATOM 1631 C CA . LEU A 1 204 ? -11.985 7.827 -9.360 1.00 79.50 204 LEU A CA 1
ATOM 1632 C C . LEU A 1 204 ? -11.683 9.311 -9.071 1.00 79.50 204 LEU A C 1
ATOM 1634 O O . LEU A 1 204 ? -12.349 9.952 -8.266 1.00 79.50 204 LEU A O 1
ATOM 1638 N N . LYS A 1 205 ? -10.669 9.903 -9.720 1.00 68.25 205 LYS A N 1
ATOM 1639 C CA . LYS A 1 205 ? -10.325 11.324 -9.528 1.00 68.25 205 LYS A CA 1
ATOM 1640 C C . LYS A 1 205 ? -11.417 12.273 -10.029 1.00 68.25 205 LYS A C 1
ATOM 1642 O O . LYS A 1 205 ? -11.429 13.421 -9.584 1.00 68.25 205 LYS A O 1
ATOM 1647 N N . PHE A 1 206 ? -12.299 11.815 -10.918 1.00 69.81 206 PHE A N 1
ATOM 1648 C CA . PHE A 1 206 ? -13.418 12.600 -11.440 1.00 69.81 206 PHE A CA 1
ATOM 1649 C C . PHE A 1 206 ? -14.697 12.472 -10.611 1.00 69.81 206 PHE A C 1
ATOM 1651 O O . PHE A 1 206 ? -15.594 13.287 -10.788 1.00 69.81 206 PHE A O 1
ATOM 1658 N N . ASP A 1 207 ? -14.755 11.553 -9.645 1.00 63.88 207 ASP A N 1
ATOM 1659 C CA . ASP A 1 207 ? -15.939 11.375 -8.791 1.00 63.88 207 ASP A CA 1
ATOM 1660 C C . ASP A 1 207 ? -16.077 12.465 -7.715 1.00 63.88 207 ASP A C 1
ATOM 1662 O O . ASP A 1 207 ? -17.028 12.471 -6.925 1.00 63.88 207 ASP A O 1
ATOM 1666 N N . ARG A 1 208 ? -15.153 13.438 -7.700 1.00 62.22 208 ARG A N 1
ATOM 1667 C CA . ARG A 1 208 ? -15.152 14.575 -6.776 1.00 62.22 208 ARG A CA 1
ATOM 1668 C C . ARG A 1 208 ? -16.452 15.365 -6.898 1.00 62.22 208 ARG A C 1
ATOM 1670 O O . ARG A 1 208 ? -16.702 16.025 -7.902 1.00 62.22 208 ARG A O 1
ATOM 1677 N N . ARG A 1 209 ? -17.238 15.390 -5.816 1.00 59.47 209 ARG A N 1
ATOM 1678 C CA . ARG A 1 209 ? -18.304 16.381 -5.653 1.00 59.47 209 ARG A CA 1
ATOM 1679 C C . ARG A 1 209 ? -17.634 17.747 -5.610 1.00 59.47 209 ARG A C 1
ATOM 1681 O O . ARG A 1 209 ? -16.745 17.967 -4.785 1.00 59.47 209 ARG A O 1
ATOM 1688 N N . ALA A 1 210 ? -18.037 18.643 -6.504 1.00 58.28 210 AL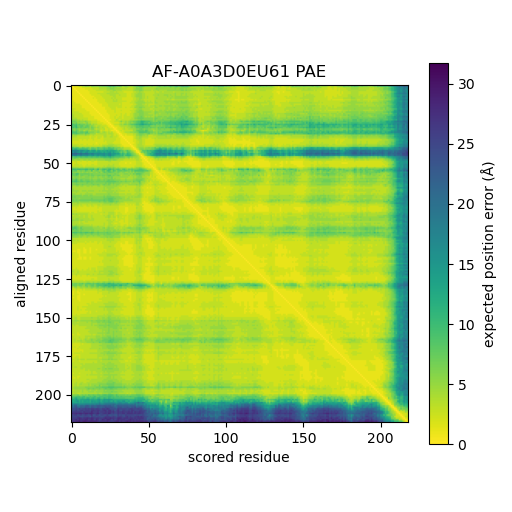A A N 1
ATOM 1689 C CA . ALA A 1 210 ? -17.557 20.014 -6.481 1.00 58.28 210 ALA A CA 1
ATOM 1690 C C . ALA A 1 210 ? -17.818 20.609 -5.090 1.00 58.28 210 ALA A C 1
ATOM 1692 O O . ALA A 1 210 ? -18.923 20.509 -4.551 1.00 58.28 210 ALA A O 1
ATOM 1693 N N . THR A 1 211 ? -16.790 21.196 -4.475 1.00 59.38 211 THR A N 1
ATOM 1694 C CA . THR A 1 211 ? -16.994 21.891 -3.201 1.00 59.38 211 THR A CA 1
ATOM 1695 C C . THR A 1 211 ? -17.894 23.100 -3.429 1.00 59.38 211 THR A C 1
ATOM 1697 O O . THR A 1 211 ? -17.847 23.739 -4.480 1.00 59.38 211 THR A O 1
ATOM 1700 N N . SER A 1 212 ? -18.679 23.485 -2.425 1.00 57.09 212 SER A N 1
ATOM 1701 C CA . SER A 1 212 ? -19.538 24.676 -2.489 1.00 57.09 212 SER A CA 1
ATOM 1702 C C . SER A 1 212 ? -18.762 25.972 -2.772 1.00 57.09 212 SER A C 1
ATOM 1704 O O . SER A 1 212 ? -19.347 26.942 -3.240 1.00 57.09 212 SER A O 1
ATOM 1706 N N . LYS A 1 213 ? -17.440 25.992 -2.550 1.00 55.75 213 LYS A N 1
ATOM 1707 C CA . LYS A 1 213 ? -16.549 27.094 -2.945 1.00 55.75 213 LYS A CA 1
ATOM 1708 C C . LYS A 1 213 ? -16.176 27.062 -4.434 1.00 55.75 213 LYS A C 1
ATOM 1710 O O . LYS A 1 213 ? -16.059 28.121 -5.033 1.00 55.75 213 LYS A O 1
ATOM 1715 N N . GLN A 1 214 ? -16.024 25.878 -5.028 1.00 57.34 214 GLN A N 1
ATOM 1716 C CA . GLN A 1 214 ? -15.784 25.705 -6.468 1.00 57.34 214 GLN A CA 1
ATOM 1717 C C . GLN A 1 214 ? -17.054 25.962 -7.282 1.00 57.34 214 GLN A C 1
ATOM 1719 O O . GLN A 1 214 ? -16.988 26.652 -8.285 1.00 57.34 214 GLN A O 1
ATOM 1724 N N . LEU A 1 215 ? -18.218 25.532 -6.784 1.00 57.34 215 LEU A N 1
ATOM 1725 C CA . LEU A 1 215 ? -19.522 25.838 -7.391 1.00 57.34 215 LEU A CA 1
ATOM 1726 C C . LEU A 1 215 ? -19.859 27.339 -7.385 1.00 57.34 215 LEU A C 1
ATOM 1728 O O . LEU A 1 215 ? -20.684 27.791 -8.167 1.00 57.34 215 LEU A O 1
ATOM 1732 N N . LYS A 1 216 ? -19.229 28.120 -6.499 1.00 56.50 216 LYS A N 1
ATOM 1733 C CA . LYS A 1 216 ? -19.363 29.585 -6.457 1.00 56.50 216 LYS A CA 1
ATOM 1734 C C . LYS A 1 216 ? -18.429 30.317 -7.424 1.00 56.50 216 LYS A C 1
ATOM 1736 O O . LYS A 1 216 ? -18.587 31.521 -7.587 1.00 56.50 216 LYS A O 1
ATOM 1741 N N . LEU A 1 217 ? -17.453 29.629 -8.015 1.00 54.38 217 LEU A N 1
ATOM 1742 C CA . LEU A 1 217 ? -16.469 30.219 -8.928 1.00 54.38 217 LEU A CA 1
ATOM 1743 C C . LEU A 1 217 ? -16.817 30.019 -10.414 1.00 54.38 217 LEU A C 1
ATOM 1745 O O . LEU A 1 217 ? -16.059 30.500 -11.252 1.00 54.38 217 LEU A O 1
ATOM 1749 N N . GLY A 1 218 ? -17.967 29.401 -10.719 1.00 40.59 218 GLY A N 1
ATOM 1750 C CA . GLY A 1 218 ? -18.396 29.063 -12.082 1.00 40.59 218 GLY A CA 1
ATOM 1751 C C . GLY A 1 218 ? -17.999 27.647 -12.455 1.00 40.59 218 GLY A C 1
ATOM 1752 O O . GLY A 1 218 ? -16.792 27.421 -12.682 1.00 40.59 218 GLY A O 1
#

Mean predicted aligned error: 5.29 Å

Foldseek 3Di:
DVVVVQVVLVVCVVVVVVVLVVVCVVPVLSVPQVCVLQLDDQEDPQAAEAEEEDADLLQLVLCPVVVVVCVVVPVRYAYEYEYADSSSVVSNVVVVDPSYHYHYHHRLHQRRLLSNCVNRVHQAYEYEEDDQRLSNLVNCLVSVHAYEYAQYADDPVRLVVLVVVLVSQQNRQVSHPAYAYQDPVRVVSCVSSNHDHYDHDHGSSVVDDQPPVNVVVD